Protein AF-A0AAU5AJV1-F1 (afdb_monomer)

Solvent-accessible surface area (backbone atoms only — not comparable to full-atom values): 11083 Å² total; per-residue (Å²): 136,82,84,69,42,76,82,40,70,53,103,89,44,72,32,56,58,48,63,62,51,47,60,72,60,60,51,92,66,63,88,40,53,67,53,50,49,53,74,75,37,50,68,59,43,50,50,52,38,52,55,50,49,51,53,60,66,31,84,76,48,91,67,55,57,57,53,50,31,46,53,52,16,53,47,30,48,63,72,65,44,74,68,49,38,77,46,65,52,53,41,66,44,67,28,52,39,92,83,79,64,47,52,28,27,39,36,62,40,96,91,56,46,18,30,22,66,45,60,93,63,54,92,76,58,68,91,89,71,74,60,65,72,67,25,59,42,40,60,37,55,76,91,74,39,56,74,68,56,34,56,52,32,51,50,22,52,75,33,71,33,58,66,44,27,53,48,50,25,38,50,62,9,36,32,43,38,81,83,81,60,50,73,45,52,43,44,60,31,45,46,66,63,72,106

pLDDT: mean 84.29, std 13.81, range [42.97, 97.62]

Secondary structure (DSSP, 8-state):
----GGG-EETTEESTTHHHHHHHH--S-GGGHHHHHHHH-HHHHHHHHHHHHHHHHSSS-SS-HHHHHHHHHHHHHHTT-TTGGGTSS-SEEEEE-TTT--EEEEE-STT-SEEEEPPTTGGG--TT-PPPP-EEEEPPPGGG--HHHHHHHHHHHHTT-HHHHHHHHHHTSEEE-TTT--EEEHHHHHHHHH-

Foldseek 3Di:
DDDDQQPDADPVGGRNCVVVVCVVCVDPVNVCPLVVCCVPPVVVLVVQLVVLLCQLLDPQRPDALLVNLLSVLSNCSSVVPPLSVPPLSDQKFWFADPPPRFIKIFGLDPVATAIFGDDPCVVPDDPPPGGDGQKHQDFADLVRADPVLVVSLVSCVSNVNVVSNRSSRRCQTWIADNPPRDIDGNVVRSVVVRD

Mean predicted aligned error: 10.19 Å

Nearest PDB structures (foldseek):
  5wbf-assembly3_C  TM=3.301E-01  e=1.030E+00  Helicobacter pylori 26695
  9b9s-assembly1_A-2  TM=2.349E-01  e=2.188E+00  Vreelandella titanicae
  9b9x-assembly1_A-2  TM=2.740E-01  e=3.908E+00  Vreelandella titanicae

Structure (mmCIF, N/CA/C/O backbone):
data_AF-A0AAU5AJV1-F1
#
_entry.id   AF-A0AAU5AJV1-F1
#
loop_
_atom_site.group_PDB
_atom_site.id
_atom_site.type_symbol
_atom_site.label_atom_id
_atom_site.label_alt_id
_atom_site.label_comp_id
_atom_site.label_asym_id
_atom_site.label_entity_id
_atom_site.label_seq_id
_atom_site.pdbx_PDB_ins_code
_atom_site.Cartn_x
_atom_site.Cartn_y
_atom_site.Cartn_z
_atom_site.occupancy
_atom_site.B_iso_or_equiv
_atom_site.auth_seq_id
_atom_site.auth_comp_id
_atom_site.auth_asym_id
_atom_site.auth_atom_id
_atom_site.pdbx_PDB_model_num
ATOM 1 N N . MET A 1 1 ? -27.079 -4.741 -34.354 1.00 42.97 1 MET A N 1
ATOM 2 C CA . MET A 1 1 ? -26.013 -4.083 -35.139 1.00 42.97 1 MET A CA 1
ATOM 3 C C . MET A 1 1 ? -24.688 -4.567 -34.589 1.00 42.97 1 MET A 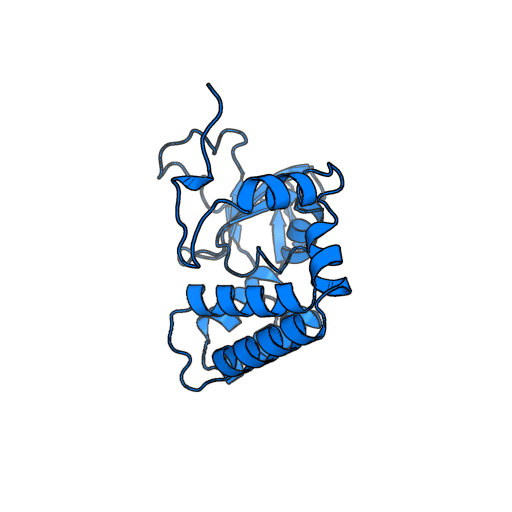C 1
ATOM 5 O O . MET A 1 1 ? -24.424 -4.339 -33.418 1.00 42.97 1 MET A O 1
ATOM 9 N N . THR A 1 2 ? -23.920 -5.306 -35.380 1.00 67.31 2 THR A N 1
ATOM 10 C CA . THR A 1 2 ? -22.582 -5.788 -35.017 1.00 67.31 2 THR A CA 1
ATOM 11 C C . THR A 1 2 ? -21.556 -4.712 -35.361 1.00 67.31 2 THR A C 1
ATOM 13 O O . THR A 1 2 ? -21.585 -4.153 -36.456 1.00 67.31 2 THR A O 1
ATOM 16 N N . LEU A 1 3 ? -20.691 -4.378 -34.404 1.00 77.50 3 LEU A N 1
ATOM 17 C CA . LEU A 1 3 ? -19.592 -3.438 -34.606 1.00 77.50 3 LEU A CA 1
ATOM 18 C C . LEU A 1 3 ? -18.588 -4.039 -35.604 1.00 77.50 3 LEU A C 1
ATOM 20 O O . LEU A 1 3 ? -18.133 -5.164 -35.413 1.00 77.50 3 LEU A O 1
ATOM 24 N N . ASP A 1 4 ? -18.251 -3.300 -36.662 1.00 85.75 4 ASP A N 1
ATOM 25 C CA . ASP A 1 4 ? -17.241 -3.711 -37.643 1.00 85.75 4 ASP A CA 1
ATOM 26 C C . ASP A 1 4 ? -15.846 -3.241 -37.204 1.00 85.75 4 ASP A C 1
ATOM 28 O O . ASP A 1 4 ? -15.453 -2.088 -37.403 1.00 85.75 4 ASP A O 1
ATOM 32 N N . TRP A 1 5 ? -15.100 -4.156 -36.587 1.00 81.00 5 TRP A N 1
ATOM 33 C CA . TRP A 1 5 ? -13.773 -3.918 -36.017 1.00 81.00 5 TRP A CA 1
ATOM 34 C C . TRP A 1 5 ? -12.686 -3.639 -37.058 1.00 81.00 5 TRP A C 1
ATOM 36 O O . TRP A 1 5 ? -11.696 -2.979 -36.745 1.00 81.00 5 TRP A O 1
ATOM 46 N N . SER A 1 6 ? -12.886 -4.061 -38.311 1.00 84.81 6 SER A N 1
ATOM 47 C CA . SER A 1 6 ? -11.922 -3.833 -39.397 1.00 84.81 6 SER A CA 1
ATOM 48 C C . SER A 1 6 ? -11.756 -2.349 -39.740 1.00 84.81 6 SER A C 1
ATOM 50 O O . SER A 1 6 ? -10.733 -1.931 -40.286 1.00 84.81 6 SER A O 1
ATOM 52 N N . ARG A 1 7 ? -12.746 -1.529 -39.366 1.00 85.94 7 ARG A N 1
ATOM 53 C CA . ARG A 1 7 ? -12.769 -0.081 -39.593 1.00 85.94 7 ARG A CA 1
ATOM 54 C C . ARG A 1 7 ? -12.155 0.723 -38.446 1.00 85.94 7 ARG A C 1
ATOM 56 O O . ARG A 1 7 ? -12.055 1.943 -38.561 1.00 85.94 7 ARG A O 1
ATOM 63 N N . LEU A 1 8 ? -11.748 0.065 -37.358 1.00 82.88 8 LEU A N 1
ATOM 64 C CA . LEU A 1 8 ? -11.180 0.694 -36.167 1.00 82.88 8 LEU A CA 1
ATOM 65 C C . LEU A 1 8 ? -9.651 0.521 -36.115 1.00 82.88 8 LEU A C 1
ATOM 67 O O . LEU A 1 8 ? -9.077 -0.411 -36.685 1.00 82.88 8 LEU A O 1
ATOM 71 N N . LYS A 1 9 ? -8.976 1.442 -35.422 1.00 82.69 9 LYS A N 1
ATOM 72 C CA . LYS A 1 9 ? -7.527 1.419 -35.171 1.00 82.69 9 LYS A CA 1
ATOM 73 C C . LYS A 1 9 ? -7.244 1.720 -33.701 1.00 82.69 9 LYS A C 1
ATOM 75 O O . LYS A 1 9 ? -7.974 2.495 -33.087 1.00 82.69 9 LYS A O 1
ATOM 80 N N . HIS A 1 10 ? -6.167 1.153 -33.171 1.00 72.44 10 HIS A N 1
ATOM 81 C CA . HIS A 1 10 ? -5.584 1.499 -31.872 1.00 72.44 10 HIS A CA 1
ATOM 82 C C . HIS A 1 10 ? -4.128 1.959 -32.046 1.00 72.44 10 HIS A C 1
ATOM 84 O O . HIS A 1 10 ? -3.586 1.939 -33.151 1.00 72.44 10 HIS A O 1
ATOM 90 N N . ALA A 1 11 ? -3.476 2.352 -30.946 1.00 63.81 11 ALA A N 1
ATOM 91 C CA . ALA A 1 11 ? -2.118 2.916 -30.930 1.00 63.81 11 ALA A CA 1
ATOM 92 C C . ALA A 1 11 ? -1.027 2.022 -31.560 1.00 63.81 11 ALA A C 1
ATOM 94 O O . ALA A 1 11 ? 0.071 2.493 -31.833 1.00 63.81 11 ALA A O 1
ATOM 95 N N . TYR A 1 12 ? -1.341 0.752 -31.824 1.00 67.31 12 TYR A N 1
ATOM 96 C CA . TYR A 1 12 ? -0.417 -0.253 -32.355 1.00 67.31 12 TYR A CA 1
ATOM 97 C C . TYR A 1 12 ? -0.841 -0.805 -33.727 1.00 67.31 12 TYR A C 1
ATOM 99 O O . TYR A 1 12 ? -0.204 -1.725 -34.227 1.00 67.31 12 TYR A O 1
ATOM 107 N N . GLY A 1 13 ? -1.904 -0.273 -34.347 1.00 80.94 13 GLY A N 1
ATOM 108 C CA . GLY A 1 13 ? -2.344 -0.704 -35.677 1.00 80.94 13 GLY A CA 1
ATOM 109 C C . GLY A 1 13 ? -3.855 -0.882 -35.825 1.00 80.94 13 GLY A C 1
ATOM 110 O O . GLY A 1 13 ? -4.652 -0.165 -35.222 1.00 80.94 13 GLY A O 1
ATOM 111 N N . SER A 1 14 ? -4.251 -1.795 -36.714 1.00 87.31 14 SER A N 1
ATOM 112 C CA . SER A 1 14 ? -5.659 -2.136 -36.950 1.00 87.31 14 SER A CA 1
ATOM 113 C C . SER A 1 14 ? -6.241 -2.890 -35.761 1.00 87.31 14 SER A C 1
ATOM 115 O O . SER A 1 14 ? -5.569 -3.746 -35.209 1.00 87.31 14 SER A O 1
ATOM 117 N N . ALA A 1 15 ? -7.503 -2.613 -35.433 1.00 84.50 15 ALA A N 1
ATOM 118 C CA . ALA A 1 15 ? -8.240 -3.286 -34.367 1.00 84.50 15 ALA A CA 1
ATOM 119 C C . ALA A 1 15 ? -8.996 -4.549 -34.832 1.00 84.50 15 ALA A C 1
ATOM 121 O O . ALA A 1 15 ? -9.829 -5.072 -34.092 1.00 84.50 15 ALA A O 1
ATOM 122 N N . ALA A 1 16 ? -8.750 -5.026 -36.060 1.00 86.62 16 ALA A N 1
ATOM 123 C CA . ALA A 1 16 ? -9.417 -6.200 -36.631 1.00 86.62 16 ALA A CA 1
ATOM 124 C C . ALA A 1 16 ? -9.174 -7.494 -35.835 1.00 86.62 16 ALA A C 1
ATOM 126 O O . ALA A 1 16 ? -9.977 -8.419 -35.916 1.00 86.62 16 ALA A O 1
ATOM 127 N N . ASP A 1 17 ? -8.082 -7.558 -35.075 1.00 81.19 17 ASP A N 1
ATOM 128 C CA . ASP A 1 17 ? -7.692 -8.703 -34.255 1.00 81.19 17 ASP A CA 1
ATOM 129 C C . ASP A 1 17 ? -8.312 -8.685 -32.847 1.00 81.19 17 ASP A C 1
ATOM 131 O O . ASP A 1 17 ? -8.299 -9.704 -32.155 1.00 81.19 17 ASP A O 1
ATOM 135 N N . LEU A 1 18 ? -8.893 -7.558 -32.416 1.00 75.81 18 LEU A N 1
ATOM 136 C CA . LEU A 1 18 ? -9.447 -7.411 -31.071 1.00 75.81 18 LEU A CA 1
ATOM 137 C C . LEU A 1 18 ? -10.588 -8.384 -30.752 1.00 75.81 18 LEU A C 1
ATOM 139 O O . LEU A 1 18 ? -10.570 -8.903 -29.644 1.00 75.81 18 LEU A O 1
ATOM 143 N N . PRO A 1 19 ? -11.542 -8.701 -31.650 1.00 76.94 19 PRO A N 1
ATOM 144 C CA . PRO A 1 19 ? -12.587 -9.683 -31.349 1.00 76.94 19 PRO A CA 1
ATOM 145 C C . PRO A 1 19 ? -12.017 -11.056 -31.007 1.00 76.94 19 PRO A C 1
ATOM 147 O O . PRO A 1 19 ? -12.374 -11.627 -29.988 1.00 76.94 19 PRO A O 1
ATOM 150 N N . GLN A 1 20 ? -11.055 -11.536 -31.800 1.00 73.25 20 GLN A N 1
ATOM 151 C CA . GLN A 1 20 ? -10.393 -12.814 -31.548 1.00 73.25 20 GLN A CA 1
ATOM 152 C C . GLN A 1 20 ? -9.618 -12.788 -30.226 1.00 73.25 20 GLN A C 1
ATOM 154 O O . GLN A 1 20 ? -9.645 -13.761 -29.478 1.00 73.25 20 GLN A O 1
ATOM 159 N N . ARG A 1 21 ? -8.946 -11.674 -29.913 1.00 69.81 21 ARG A N 1
ATOM 160 C CA . ARG A 1 21 ? -8.271 -11.500 -28.620 1.00 69.81 21 ARG A CA 1
ATOM 161 C C . ARG A 1 21 ? -9.265 -11.430 -27.463 1.00 69.81 21 ARG A C 1
ATOM 163 O O . ARG A 1 21 ? -8.990 -11.992 -26.416 1.00 69.81 21 ARG A O 1
ATOM 170 N N . PHE A 1 22 ? -10.411 -10.773 -27.630 1.00 66.12 22 PHE A N 1
ATOM 171 C CA . PHE A 1 22 ? -11.460 -10.718 -26.614 1.00 66.12 22 PHE A CA 1
ATOM 172 C C . PHE A 1 22 ? -12.132 -12.070 -26.407 1.00 66.12 22 PHE A C 1
ATOM 174 O O . PHE A 1 22 ? -12.457 -12.370 -25.271 1.00 66.12 22 PHE A O 1
ATOM 181 N N . ASP A 1 23 ? -12.268 -12.899 -27.441 1.00 67.69 23 ASP A N 1
ATOM 182 C CA . ASP A 1 23 ? -12.732 -14.284 -27.306 1.00 67.69 23 ASP A CA 1
ATOM 183 C C . ASP A 1 23 ? -11.684 -15.159 -26.599 1.00 67.69 23 ASP A C 1
ATOM 185 O O . ASP A 1 23 ? -12.036 -15.992 -25.771 1.00 67.69 23 ASP A O 1
ATOM 189 N N . GLN A 1 24 ? -10.389 -14.927 -26.853 1.00 60.09 24 GLN A N 1
ATOM 190 C CA . GLN A 1 24 ? -9.284 -15.567 -26.118 1.00 60.09 24 GLN A CA 1
ATOM 191 C C . GLN A 1 24 ? -9.202 -15.113 -24.653 1.00 60.09 24 GLN A C 1
ATOM 193 O O . GLN A 1 24 ? -8.770 -15.873 -23.796 1.00 60.09 24 GLN A O 1
ATOM 198 N N . ILE A 1 25 ? -9.604 -13.873 -24.369 1.00 57.50 25 ILE A N 1
ATOM 199 C CA . ILE A 1 25 ? -9.710 -13.309 -23.016 1.00 57.50 25 ILE A CA 1
ATOM 200 C C . ILE A 1 25 ? -11.079 -13.658 -22.393 1.00 57.50 25 ILE A C 1
ATOM 202 O O . ILE A 1 25 ? -11.246 -13.578 -21.188 1.00 57.50 25 ILE A O 1
ATOM 206 N N . GLY A 1 26 ? -12.080 -14.053 -23.176 1.00 46.16 26 GLY A N 1
ATOM 207 C CA . GLY A 1 26 ? -13.477 -14.201 -22.755 1.00 46.16 26 GLY A CA 1
ATOM 208 C C . GLY A 1 26 ? -13.782 -15.436 -21.909 1.00 46.16 26 GLY A C 1
ATOM 209 O O . GLY A 1 26 ? -14.955 -15.707 -21.650 1.00 46.16 26 GLY A O 1
ATOM 210 N N . ASP A 1 27 ? -12.765 -16.182 -21.484 1.00 49.50 27 ASP A N 1
ATOM 211 C CA . ASP A 1 27 ? -12.919 -17.315 -20.579 1.00 49.50 27 ASP A CA 1
ATOM 212 C C . ASP A 1 27 ? -13.202 -16.808 -19.151 1.00 49.50 27 ASP A C 1
ATOM 214 O O . ASP A 1 27 ? -12.386 -16.073 -18.610 1.00 49.50 27 ASP A O 1
ATOM 218 N N . PRO A 1 28 ? -14.331 -17.144 -18.502 1.00 45.25 28 PRO A N 1
ATOM 219 C CA . PRO A 1 28 ? -14.682 -16.672 -17.157 1.00 45.25 28 PRO A CA 1
ATOM 220 C C . PRO A 1 28 ? -13.682 -17.037 -16.039 1.00 45.25 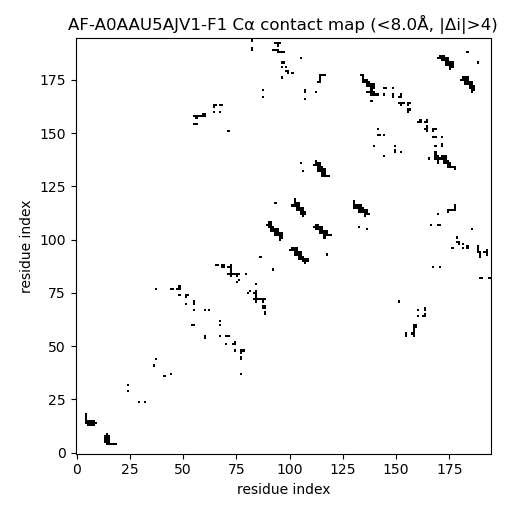28 PRO A C 1
ATOM 222 O O . PRO A 1 28 ? -13.845 -16.564 -14.913 1.00 45.25 28 PRO A O 1
ATOM 225 N N . GLU A 1 29 ? -12.620 -17.789 -16.327 1.00 48.53 29 GLU A N 1
ATOM 226 C CA . GLU A 1 29 ? -11.490 -18.052 -15.428 1.00 48.53 29 GLU A CA 1
ATOM 227 C C . GLU A 1 29 ? -10.445 -16.901 -15.377 1.00 48.53 29 GLU A C 1
ATOM 229 O O . GLU A 1 29 ? -9.265 -17.103 -15.121 1.00 48.53 29 GLU A O 1
ATOM 234 N N . LEU A 1 30 ? -10.849 -15.637 -15.566 1.00 4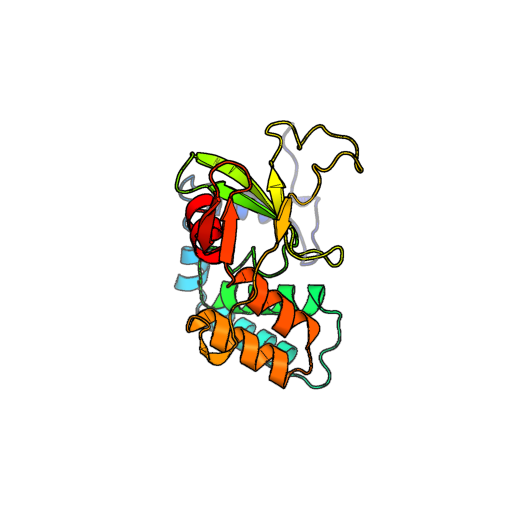8.59 30 LEU A N 1
ATOM 235 C CA . LEU A 1 30 ? -9.968 -14.445 -15.593 1.00 48.59 30 LEU A CA 1
ATOM 236 C C . LEU A 1 30 ? -9.277 -14.060 -14.265 1.00 48.59 30 LEU A C 1
ATOM 238 O O . LEU A 1 30 ? -8.587 -13.036 -14.206 1.00 48.59 30 LEU A O 1
ATOM 242 N N . ALA A 1 31 ? -9.365 -14.883 -13.218 1.00 47.72 31 ALA A N 1
ATOM 243 C CA . ALA A 1 31 ? -8.331 -14.870 -12.178 1.00 47.72 31 ALA A CA 1
ATOM 244 C C . ALA A 1 31 ? -6.941 -15.215 -12.770 1.00 47.72 31 ALA A C 1
ATOM 246 O O . ALA A 1 31 ? -5.913 -14.842 -12.200 1.00 47.72 31 ALA A O 1
ATOM 247 N N . ASP A 1 32 ? -6.927 -15.830 -13.959 1.00 53.28 32 ASP A N 1
ATOM 248 C CA . ASP A 1 32 ? -5.788 -16.513 -14.553 1.00 53.28 32 ASP A CA 1
ATOM 249 C C . ASP A 1 32 ? -5.099 -15.768 -15.715 1.00 53.28 32 ASP A C 1
ATOM 251 O O . ASP A 1 32 ? -4.134 -16.276 -16.267 1.00 53.28 32 ASP A O 1
ATOM 255 N N . VAL A 1 33 ? -5.481 -14.532 -16.088 1.00 57.50 33 VAL A N 1
ATOM 256 C CA . VAL A 1 33 ? -4.733 -13.783 -17.143 1.00 57.50 33 VAL A CA 1
ATOM 257 C C . VAL A 1 33 ? -3.342 -13.392 -16.683 1.00 57.50 33 VAL A C 1
ATOM 259 O O . VAL A 1 33 ? -2.392 -13.424 -17.459 1.00 57.50 33 VAL A O 1
ATOM 262 N N . ALA A 1 34 ? -3.219 -12.976 -15.422 1.00 59.19 34 ALA A N 1
ATOM 263 C CA . ALA A 1 34 ? -1.928 -12.582 -14.873 1.00 59.19 34 ALA A CA 1
ATOM 264 C C . ALA A 1 34 ? -0.975 -13.785 -14.841 1.00 59.19 34 ALA A C 1
ATOM 266 O O . ALA A 1 34 ? 0.171 -13.657 -15.265 1.00 59.19 34 ALA A O 1
ATOM 267 N N . TRP A 1 35 ? -1.480 -14.949 -14.421 1.00 61.81 35 TRP A N 1
ATOM 268 C CA . TRP A 1 35 ? -0.760 -16.217 -14.497 1.00 61.81 35 TRP A CA 1
ATOM 269 C C . TRP A 1 35 ? -0.464 -16.617 -15.944 1.00 61.81 35 TRP A C 1
ATOM 271 O O . TRP A 1 35 ? 0.683 -16.910 -16.260 1.00 61.81 35 TRP A O 1
ATOM 281 N N . TYR A 1 36 ? -1.448 -16.563 -16.843 1.00 68.06 36 TYR A N 1
ATOM 282 C CA . TYR A 1 36 ? -1.281 -16.909 -18.253 1.00 68.06 36 TYR A CA 1
ATOM 283 C C . TYR A 1 36 ? -0.164 -16.086 -18.897 1.00 68.06 36 TYR A C 1
ATOM 285 O O . TYR A 1 36 ? 0.728 -16.643 -19.534 1.00 68.06 36 TYR A O 1
ATOM 293 N N . VAL A 1 37 ? -0.157 -14.768 -18.686 1.00 69.88 37 VAL A N 1
ATOM 294 C CA . VAL A 1 37 ? 0.887 -13.884 -19.215 1.00 69.88 37 VAL A CA 1
ATOM 295 C C . VAL A 1 37 ? 2.249 -14.202 -18.590 1.00 69.88 37 VAL A C 1
ATOM 297 O O . VAL A 1 37 ? 3.240 -14.283 -19.315 1.00 69.88 37 VAL A O 1
ATOM 300 N N . GLN A 1 38 ? 2.312 -14.428 -17.274 1.00 69.81 38 GLN A N 1
ATOM 301 C CA . GLN A 1 38 ? 3.556 -14.801 -16.590 1.00 69.81 38 GLN A CA 1
ATOM 302 C C . GLN A 1 38 ? 4.113 -16.147 -17.079 1.00 69.81 38 GLN A C 1
ATOM 304 O O . GLN A 1 38 ? 5.315 -16.263 -17.312 1.00 69.81 38 GLN A O 1
ATOM 309 N N . ALA A 1 39 ? 3.251 -17.141 -17.282 1.00 73.62 39 ALA A N 1
ATOM 310 C CA . ALA A 1 39 ? 3.625 -18.484 -17.707 1.00 73.62 39 ALA A CA 1
ATOM 311 C C . ALA A 1 39 ? 4.065 -18.539 -19.178 1.00 73.62 39 ALA A C 1
ATOM 313 O O . ALA A 1 39 ? 4.998 -19.269 -19.513 1.00 73.62 39 ALA A O 1
ATOM 314 N N . HIS A 1 40 ? 3.428 -17.758 -20.057 1.00 78.50 40 HIS A N 1
ATOM 315 C CA . HIS A 1 40 ? 3.672 -17.823 -21.503 1.00 78.50 40 HIS A CA 1
ATOM 316 C C . HIS A 1 40 ? 4.696 -16.797 -22.009 1.00 78.50 40 HIS A C 1
ATOM 318 O O . HIS A 1 40 ? 5.259 -16.991 -23.086 1.00 78.50 40 HIS A O 1
ATOM 324 N N . TYR A 1 41 ? 4.985 -15.735 -21.245 1.00 82.06 41 TYR A N 1
ATOM 325 C CA . TYR A 1 41 ? 5.920 -14.675 -21.652 1.00 82.06 41 TYR A CA 1
ATOM 326 C C . TYR A 1 41 ? 6.999 -14.339 -20.603 1.00 82.06 41 TYR A C 1
ATOM 328 O O . TYR A 1 41 ? 7.275 -13.158 -20.372 1.00 82.06 41 TYR A O 1
ATOM 336 N N . PRO A 1 42 ? 7.684 -15.326 -19.991 1.00 84.69 42 PRO A N 1
ATOM 337 C CA . PRO A 1 42 ? 8.625 -15.069 -18.898 1.00 84.69 42 PRO A CA 1
ATOM 338 C C . PRO A 1 42 ? 9.811 -14.184 -19.314 1.00 84.69 42 PRO A C 1
ATOM 340 O O . PRO A 1 42 ? 10.257 -13.347 -18.535 1.00 84.69 42 PRO A O 1
ATOM 343 N N . ALA A 1 43 ? 10.298 -14.311 -20.554 1.00 84.56 43 ALA A N 1
ATOM 344 C CA . ALA A 1 43 ? 11.396 -13.483 -21.056 1.00 84.56 43 ALA A CA 1
ATOM 345 C C . ALA A 1 43 ? 10.998 -12.004 -21.186 1.00 84.56 43 ALA A C 1
ATOM 347 O O . ALA A 1 43 ? 11.742 -11.132 -20.747 1.00 84.56 43 ALA A O 1
ATOM 348 N N . ALA A 1 44 ? 9.807 -11.729 -21.728 1.00 85.44 44 ALA A N 1
ATOM 349 C CA . ALA A 1 44 ? 9.299 -10.366 -21.866 1.00 85.44 44 ALA A CA 1
ATOM 350 C C . ALA A 1 44 ? 8.975 -9.747 -20.498 1.00 85.44 44 ALA A 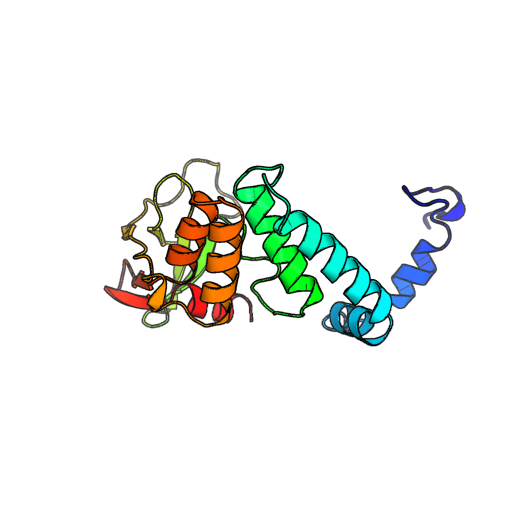C 1
ATOM 352 O O . ALA A 1 44 ? 9.287 -8.585 -20.258 1.00 85.44 44 ALA A O 1
ATOM 353 N N . ILE A 1 45 ? 8.405 -10.527 -19.571 1.00 86.81 45 ILE A N 1
ATOM 354 C CA . ILE A 1 45 ? 8.172 -10.078 -18.192 1.00 86.81 45 ILE A CA 1
ATOM 355 C C . ILE A 1 45 ? 9.492 -9.750 -17.492 1.00 86.81 45 ILE A C 1
ATOM 357 O O . ILE A 1 45 ? 9.584 -8.719 -16.832 1.00 86.81 45 ILE A O 1
ATOM 361 N N . ASN A 1 46 ? 10.528 -10.570 -17.674 1.00 88.75 46 ASN A N 1
ATOM 362 C CA . ASN A 1 46 ? 11.845 -10.291 -17.113 1.00 88.75 46 ASN A CA 1
ATOM 363 C C . ASN A 1 46 ? 12.488 -9.040 -17.736 1.00 88.75 46 ASN A C 1
ATOM 365 O O . ASN A 1 46 ? 13.083 -8.242 -17.021 1.00 88.75 46 ASN A O 1
ATOM 369 N N . GLU A 1 47 ? 12.350 -8.827 -19.045 1.00 90.00 47 GLU A N 1
ATOM 370 C CA . GLU A 1 47 ? 12.830 -7.604 -19.702 1.00 90.00 47 GLU A CA 1
ATOM 371 C C . GLU A 1 47 ? 12.129 -6.354 -19.151 1.00 90.00 47 GLU A C 1
ATOM 373 O O . GLU A 1 47 ? 12.792 -5.387 -18.773 1.00 90.00 47 GLU A O 1
ATOM 378 N N . LEU A 1 48 ? 10.799 -6.393 -19.021 1.00 91.00 48 LEU A N 1
ATOM 379 C CA . LEU A 1 48 ? 10.025 -5.303 -18.425 1.00 91.00 48 LEU A CA 1
ATOM 380 C C . LEU A 1 48 ? 10.395 -5.073 -16.958 1.00 91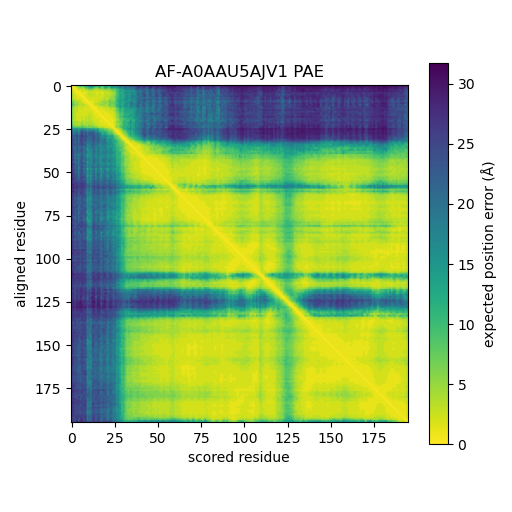.00 48 LEU A C 1
ATOM 382 O O . LEU A 1 48 ? 10.526 -3.921 -16.543 1.00 91.00 48 LEU A O 1
ATOM 386 N N . HIS A 1 49 ? 10.613 -6.141 -16.187 1.00 92.25 49 HIS A N 1
ATOM 387 C CA . HIS A 1 49 ? 11.096 -6.058 -14.808 1.00 92.25 49 HIS A CA 1
ATOM 388 C C . HIS A 1 49 ? 12.442 -5.331 -14.740 1.00 92.25 49 HIS A C 1
ATOM 390 O O . HIS A 1 49 ? 12.559 -4.358 -13.999 1.00 92.25 49 HIS A O 1
ATOM 396 N N . GLN A 1 50 ? 13.414 -5.708 -15.578 1.00 91.12 50 GLN A N 1
ATOM 397 C CA . GLN A 1 50 ? 14.730 -5.061 -15.624 1.00 91.12 50 GLN A CA 1
ATOM 398 C C . GLN A 1 50 ? 14.652 -3.590 -16.048 1.00 91.12 50 GLN A C 1
ATOM 400 O O . GLN A 1 50 ? 15.279 -2.736 -15.422 1.00 91.12 50 GLN A O 1
ATOM 405 N N . LEU A 1 51 ? 13.863 -3.260 -17.076 1.00 92.31 51 LEU A N 1
ATOM 406 C CA . LEU A 1 51 ? 13.665 -1.872 -17.508 1.00 92.31 51 LEU A CA 1
ATOM 407 C C . LEU A 1 51 ? 13.045 -1.021 -16.394 1.00 92.31 51 LEU A C 1
ATOM 409 O O . LEU A 1 51 ? 13.533 0.068 -16.099 1.00 92.31 51 LEU A O 1
ATOM 413 N N . THR A 1 52 ? 12.015 -1.545 -15.733 1.00 91.75 52 THR A N 1
ATOM 414 C CA . THR A 1 52 ? 11.338 -0.887 -14.607 1.00 91.75 52 THR A CA 1
ATOM 415 C C . THR A 1 52 ? 12.294 -0.709 -13.427 1.00 91.75 52 THR A C 1
ATOM 417 O O . THR A 1 52 ? 12.348 0.362 -12.824 1.00 91.75 52 THR A O 1
ATOM 420 N N . GLN A 1 53 ? 13.110 -1.723 -13.127 1.00 90.62 53 GLN A N 1
ATOM 421 C CA . GLN A 1 53 ? 14.107 -1.663 -12.062 1.00 90.62 53 GLN A CA 1
ATOM 422 C C . GLN A 1 53 ? 15.158 -0.591 -12.356 1.00 90.62 53 GLN A C 1
ATOM 424 O O . GLN A 1 53 ? 15.516 0.172 -11.462 1.00 90.62 53 GLN A O 1
ATOM 429 N N . ASN A 1 54 ? 15.610 -0.482 -13.605 1.00 90.19 54 ASN A N 1
ATOM 430 C CA . ASN A 1 54 ? 16.548 0.558 -14.014 1.00 90.19 54 ASN A CA 1
ATOM 431 C C . ASN A 1 54 ? 15.953 1.960 -13.842 1.00 90.19 54 ASN A C 1
ATOM 433 O O . ASN A 1 54 ? 16.640 2.841 -13.331 1.00 90.19 54 ASN A O 1
ATOM 437 N N . VAL A 1 55 ? 14.678 2.162 -14.194 1.00 88.88 55 VAL A N 1
ATOM 438 C CA . VAL A 1 55 ? 13.978 3.444 -13.992 1.00 88.88 55 VAL A CA 1
ATOM 439 C C . VAL A 1 55 ? 13.914 3.804 -12.506 1.00 88.88 55 VAL A C 1
ATOM 441 O O . VAL A 1 55 ? 14.362 4.879 -12.121 1.00 88.88 55 VAL A O 1
ATOM 444 N N . VAL A 1 56 ? 13.441 2.889 -11.655 1.00 87.44 56 VAL A N 1
ATOM 445 C CA . VAL A 1 56 ? 13.316 3.118 -10.200 1.00 87.44 56 VAL A CA 1
ATOM 446 C C . VAL A 1 56 ? 14.672 3.382 -9.534 1.00 87.44 56 VAL A C 1
ATOM 448 O O . VAL A 1 56 ? 14.752 4.114 -8.550 1.00 87.44 56 VAL A O 1
ATOM 451 N N . MET A 1 57 ? 15.746 2.797 -10.065 1.00 85.00 57 MET A N 1
ATOM 452 C CA . MET A 1 57 ? 17.104 2.940 -9.534 1.00 85.00 57 MET A CA 1
ATOM 453 C C . MET A 1 57 ? 17.893 4.097 -10.171 1.00 85.00 57 MET A C 1
ATOM 455 O O . MET A 1 57 ? 19.023 4.358 -9.746 1.00 85.00 57 MET A O 1
ATOM 459 N N . THR A 1 58 ? 17.333 4.785 -11.173 1.00 84.75 58 THR A N 1
ATOM 460 C CA . THR A 1 58 ? 17.959 5.957 -11.805 1.00 84.75 58 THR A CA 1
ATOM 461 C C . THR A 1 58 ? 18.055 7.108 -10.803 1.00 84.75 58 THR A C 1
ATOM 463 O O . THR A 1 58 ? 17.191 7.270 -9.941 1.00 84.75 58 THR A O 1
ATOM 466 N N . ARG A 1 59 ? 19.129 7.906 -10.892 1.00 78.19 59 ARG A N 1
ATOM 467 C CA . ARG A 1 59 ? 19.354 9.059 -10.013 1.00 78.19 59 ARG A CA 1
ATOM 468 C C . ARG A 1 59 ? 19.535 10.369 -10.791 1.00 78.19 59 ARG A C 1
ATOM 470 O O . ARG A 1 59 ? 20.443 10.430 -11.622 1.00 78.19 59 ARG A O 1
ATOM 477 N N . PRO A 1 60 ? 18.776 11.426 -10.448 1.00 78.56 60 PRO A N 1
ATOM 478 C CA . PRO A 1 60 ? 17.564 11.376 -9.622 1.00 78.56 60 PRO A CA 1
ATOM 479 C C . PRO A 1 60 ? 16.456 10.586 -10.339 1.00 78.56 60 PRO A C 1
ATOM 481 O O . PRO A 1 60 ? 16.449 10.503 -11.565 1.00 78.56 60 PRO A O 1
ATOM 484 N N . PHE A 1 61 ? 15.520 10.015 -9.583 1.00 85.19 61 PHE A N 1
ATOM 485 C CA . PHE A 1 61 ? 14.281 9.519 -10.178 1.00 85.19 61 PHE A CA 1
ATOM 486 C C . PHE A 1 61 ? 13.472 10.714 -10.712 1.00 85.19 61 PHE A C 1
ATOM 488 O O . PHE A 1 61 ? 13.268 11.693 -9.992 1.00 85.19 61 PHE A O 1
ATOM 495 N N . GLU A 1 62 ? 13.030 10.641 -11.967 1.00 84.69 62 GLU A N 1
ATOM 496 C CA . GLU A 1 62 ? 12.213 11.679 -12.600 1.00 84.69 62 GLU A CA 1
ATOM 497 C C . GLU A 1 62 ? 10.726 11.421 -12.325 1.00 84.69 62 GLU A C 1
ATOM 499 O O . GLU A 1 62 ? 10.086 10.616 -12.997 1.00 84.69 62 GLU A O 1
ATOM 504 N N . GLY A 1 63 ? 10.182 12.103 -11.318 1.00 87.62 63 GLY A N 1
ATOM 505 C CA . GLY A 1 63 ? 8.769 12.031 -10.946 1.00 87.62 63 GLY A CA 1
ATOM 506 C C . GLY A 1 63 ? 8.544 12.445 -9.497 1.00 87.62 63 GLY A C 1
ATOM 507 O O . GLY A 1 63 ? 9.498 12.702 -8.754 1.00 87.62 63 GLY A O 1
ATOM 508 N N . ASP A 1 64 ? 7.279 12.531 -9.097 1.00 91.00 64 ASP A N 1
ATOM 509 C CA . ASP A 1 64 ? 6.920 12.784 -7.704 1.00 91.00 64 ASP A CA 1
ATOM 510 C C . ASP A 1 64 ? 6.814 11.485 -6.876 1.00 91.00 64 ASP A C 1
ATOM 512 O O . ASP A 1 64 ? 7.175 10.388 -7.308 1.00 91.00 64 ASP A O 1
ATOM 516 N N . THR A 1 65 ? 6.364 11.611 -5.626 1.00 91.81 65 THR A N 1
ATOM 517 C CA . THR A 1 65 ? 6.194 10.467 -4.719 1.00 91.81 65 THR A CA 1
ATOM 518 C C . THR A 1 65 ? 5.126 9.482 -5.194 1.00 91.81 65 THR A C 1
ATOM 520 O O . THR A 1 65 ? 5.312 8.276 -5.029 1.00 91.81 65 THR A O 1
ATOM 523 N N . ASP A 1 66 ? 4.028 9.969 -5.776 1.00 92.00 66 ASP A N 1
ATOM 524 C CA . ASP A 1 66 ? 2.951 9.114 -6.278 1.00 92.00 66 ASP A CA 1
ATOM 525 C C . ASP A 1 66 ? 3.439 8.347 -7.516 1.00 92.00 66 ASP A C 1
ATOM 527 O O . ASP A 1 66 ? 3.217 7.136 -7.611 1.00 92.00 66 ASP A O 1
ATOM 531 N N . ASP A 1 67 ? 4.177 9.019 -8.411 1.00 93.25 67 ASP A N 1
ATOM 532 C CA . ASP A 1 67 ? 4.838 8.381 -9.553 1.00 93.25 67 ASP A CA 1
ATOM 533 C C . ASP A 1 67 ? 5.774 7.268 -9.074 1.00 93.25 67 ASP A C 1
ATOM 535 O O . ASP A 1 67 ? 5.694 6.132 -9.544 1.00 93.25 67 ASP A O 1
ATOM 539 N N . PHE A 1 68 ? 6.635 7.560 -8.096 1.00 94.56 68 PHE A N 1
ATOM 540 C CA . PHE A 1 68 ? 7.588 6.584 -7.575 1.00 94.56 68 PHE A CA 1
ATOM 541 C C . PHE A 1 68 ? 6.898 5.350 -6.973 1.00 94.56 68 PHE A C 1
ATOM 543 O O . PHE A 1 68 ? 7.279 4.216 -7.272 1.00 94.56 68 PHE A O 1
ATOM 550 N N . LEU A 1 69 ? 5.855 5.544 -6.158 1.00 94.44 69 LEU A N 1
ATOM 551 C CA . LEU A 1 69 ? 5.076 4.439 -5.589 1.00 94.44 69 LEU A CA 1
ATOM 552 C C . LEU A 1 69 ? 4.362 3.628 -6.680 1.00 94.44 69 LEU A C 1
ATOM 554 O O . LEU A 1 69 ? 4.330 2.401 -6.596 1.00 94.44 69 LEU A O 1
ATOM 558 N N . CYS A 1 70 ? 3.846 4.282 -7.724 1.00 93.38 70 CYS A N 1
ATOM 559 C CA . CYS A 1 70 ? 3.259 3.620 -8.891 1.00 93.38 70 CYS A CA 1
ATOM 560 C C . CYS A 1 70 ? 4.294 2.747 -9.627 1.00 93.38 70 CYS A C 1
ATOM 562 O O . CYS A 1 70 ? 4.026 1.591 -9.961 1.00 93.38 70 CYS A O 1
ATOM 564 N N . TRP A 1 71 ? 5.524 3.236 -9.798 1.00 94.50 71 TRP A N 1
ATOM 565 C CA . TRP A 1 71 ? 6.613 2.442 -10.371 1.00 94.50 71 TRP A CA 1
ATOM 566 C C . TRP A 1 71 ? 7.020 1.248 -9.495 1.00 94.50 71 TRP A C 1
ATOM 568 O O . TRP A 1 71 ? 7.296 0.169 -10.028 1.00 94.50 71 TRP A O 1
ATOM 578 N N . LEU A 1 72 ? 7.000 1.387 -8.165 1.00 95.06 72 LEU A N 1
ATOM 579 C CA . LEU A 1 72 ? 7.180 0.246 -7.262 1.00 95.06 72 LEU A CA 1
ATOM 580 C C . LEU A 1 72 ? 6.061 -0.793 -7.425 1.00 95.06 72 LEU A C 1
ATOM 582 O O . LEU A 1 72 ? 6.338 -1.991 -7.405 1.00 95.06 72 LEU A O 1
ATOM 586 N N . GLU A 1 73 ? 4.811 -0.378 -7.639 1.00 94.12 73 GLU A N 1
ATOM 587 C CA . GLU A 1 73 ? 3.731 -1.325 -7.937 1.00 94.12 73 GLU A CA 1
ATOM 588 C C . GLU A 1 73 ? 3.943 -2.074 -9.247 1.00 94.12 73 GLU A C 1
ATOM 590 O O . GLU A 1 73 ? 3.665 -3.273 -9.300 1.00 94.12 73 GLU A O 1
ATOM 595 N N . HIS A 1 74 ? 4.459 -1.408 -10.283 1.00 91.56 74 HIS A N 1
ATOM 596 C CA . HIS A 1 74 ? 4.808 -2.071 -11.539 1.00 91.56 74 HIS A CA 1
ATOM 597 C C . HIS A 1 74 ? 5.864 -3.159 -11.321 1.00 91.56 74 HIS A C 1
ATOM 599 O O . HIS A 1 74 ? 5.688 -4.275 -11.811 1.00 91.56 74 HIS A O 1
ATOM 605 N N . LEU A 1 75 ? 6.905 -2.890 -10.521 1.00 92.38 75 LEU A N 1
ATOM 606 C CA . LEU A 1 75 ? 7.881 -3.918 -10.137 1.00 92.38 75 LEU A CA 1
ATOM 607 C C . LEU A 1 75 ? 7.201 -5.117 -9.469 1.00 92.38 75 LEU A C 1
ATOM 609 O O . LEU A 1 75 ? 7.407 -6.258 -9.883 1.00 92.38 75 LEU A O 1
ATOM 613 N N . LEU A 1 76 ? 6.337 -4.860 -8.486 1.00 91.81 76 LEU A N 1
ATOM 614 C CA . LEU A 1 76 ? 5.605 -5.914 -7.779 1.00 91.81 76 LEU A CA 1
ATOM 615 C C . LEU A 1 76 ? 4.630 -6.681 -8.679 1.00 91.81 76 LEU A C 1
ATOM 617 O O . LEU A 1 76 ? 4.394 -7.870 -8.457 1.00 91.81 76 LEU A O 1
ATOM 621 N N . ALA A 1 77 ? 4.071 -6.028 -9.699 1.00 88.62 77 ALA A N 1
ATOM 622 C CA . ALA A 1 77 ? 3.218 -6.673 -10.687 1.00 88.62 77 ALA A CA 1
ATOM 623 C C . ALA A 1 77 ? 3.999 -7.711 -11.506 1.00 88.62 77 ALA A C 1
ATOM 625 O O . ALA A 1 77 ? 3.500 -8.822 -11.702 1.00 88.62 77 ALA A O 1
ATOM 626 N N . PHE A 1 78 ? 5.228 -7.390 -11.926 1.00 88.06 78 PHE A N 1
ATOM 627 C CA . PHE A 1 78 ? 6.098 -8.331 -12.639 1.00 88.06 78 PHE A CA 1
ATOM 628 C C . PHE A 1 78 ? 6.610 -9.463 -11.740 1.00 88.06 78 PHE A C 1
ATOM 630 O O . PHE A 1 78 ? 6.759 -10.588 -12.205 1.00 88.06 78 PHE A O 1
ATOM 637 N N . GLU A 1 79 ? 6.795 -9.200 -10.446 1.00 88.06 79 GLU A N 1
ATOM 638 C CA . GLU A 1 79 ? 7.173 -10.207 -9.442 1.00 88.06 79 GLU A CA 1
ATOM 639 C C . GLU A 1 79 ? 6.000 -11.090 -8.979 1.00 88.06 79 GLU A C 1
ATOM 641 O O . GLU A 1 79 ? 6.193 -12.027 -8.207 1.00 88.06 79 GLU A O 1
ATOM 646 N N . GLY A 1 80 ? 4.773 -10.800 -9.425 1.00 83.62 80 GLY A N 1
ATOM 647 C CA . GLY A 1 80 ? 3.587 -11.572 -9.058 1.00 83.62 80 GLY A CA 1
ATOM 648 C C . GLY A 1 80 ? 3.146 -11.402 -7.603 1.00 83.62 80 GLY A C 1
ATOM 649 O O . GLY A 1 80 ? 2.395 -12.236 -7.104 1.00 83.62 80 GLY A O 1
ATOM 650 N N . VAL A 1 81 ? 3.564 -10.330 -6.920 1.00 84.88 81 VAL A N 1
ATOM 651 C CA . VAL A 1 81 ? 3.179 -10.077 -5.525 1.00 84.88 81 VAL A CA 1
ATOM 652 C C . VAL A 1 81 ? 1.711 -9.616 -5.472 1.00 84.88 81 VAL A C 1
ATOM 654 O O . VAL A 1 81 ? 1.378 -8.537 -5.983 1.00 84.88 81 VAL A O 1
ATOM 657 N N . PRO A 1 82 ? 0.793 -10.406 -4.878 1.00 79.38 82 PRO A N 1
ATOM 658 C CA . PRO A 1 82 ? -0.625 -10.068 -4.831 1.00 79.38 82 PRO A CA 1
ATOM 659 C C . PRO A 1 82 ? -0.883 -8.899 -3.873 1.00 79.38 82 PRO A C 1
ATOM 661 O O . PRO A 1 82 ? -0.059 -8.589 -3.016 1.00 79.38 82 PRO A O 1
ATOM 664 N N . VAL A 1 83 ? -2.048 -8.256 -4.020 1.00 87.38 83 VAL A N 1
ATOM 665 C CA . VAL A 1 83 ? -2.488 -7.057 -3.275 1.00 87.38 83 VAL A CA 1
ATOM 666 C C . VAL A 1 83 ? -1.612 -5.822 -3.528 1.00 87.38 83 VAL A C 1
ATOM 668 O O . VAL A 1 83 ? -2.110 -4.822 -4.040 1.00 87.38 83 VAL A O 1
ATOM 671 N N . TRP A 1 84 ? -0.312 -5.878 -3.250 1.00 91.88 84 TRP A N 1
ATOM 672 C CA . TRP A 1 84 ? 0.589 -4.724 -3.279 1.00 91.88 84 TRP A CA 1
ATOM 673 C C . TRP A 1 84 ? 0.879 -4.178 -4.674 1.00 91.88 84 TRP A C 1
ATOM 675 O O . TRP A 1 84 ? 1.097 -2.981 -4.804 1.00 91.88 84 TRP A O 1
ATOM 685 N N . ARG A 1 85 ? 0.730 -4.986 -5.731 1.00 86.88 85 ARG A N 1
ATOM 686 C CA . ARG A 1 85 ? 0.795 -4.546 -7.141 1.00 86.88 85 ARG A CA 1
ATOM 687 C C . ARG A 1 85 ? -0.222 -3.462 -7.560 1.00 86.88 85 ARG A C 1
ATOM 689 O O . ARG A 1 85 ? -0.262 -3.113 -8.734 1.00 86.88 85 ARG A O 1
ATOM 696 N N . ARG A 1 86 ? -1.129 -3.038 -6.666 1.00 85.62 86 ARG A N 1
ATOM 697 C CA . ARG A 1 86 ? -2.203 -2.045 -6.920 1.00 85.62 86 ARG A CA 1
ATOM 698 C C . ARG A 1 86 ? -2.554 -1.165 -5.711 1.00 85.62 86 ARG A C 1
ATOM 700 O O . ARG A 1 86 ? -3.570 -0.462 -5.752 1.00 85.62 86 ARG A O 1
ATOM 707 N N . ASN A 1 87 ? -1.831 -1.316 -4.601 1.00 91.06 87 ASN A N 1
ATOM 708 C CA . ASN A 1 87 ? -2.193 -0.685 -3.334 1.00 91.06 87 ASN A CA 1
ATOM 709 C C . ASN A 1 87 ? -1.072 0.155 -2.698 1.00 91.06 87 ASN A C 1
ATOM 711 O O . ASN A 1 87 ? -1.384 0.906 -1.793 1.00 91.06 87 ASN A O 1
ATOM 715 N N . LEU A 1 88 ? 0.190 0.108 -3.132 1.00 92.75 88 LEU A N 1
ATOM 716 C CA . LEU A 1 88 ? 1.229 0.987 -2.571 1.00 92.75 88 LEU A CA 1
ATOM 717 C C . LEU A 1 88 ? 0.962 2.481 -2.810 1.00 92.75 88 LEU A C 1
ATOM 719 O O . LEU A 1 88 ? 1.140 3.263 -1.884 1.00 92.75 88 LEU A O 1
ATOM 723 N N . HIS A 1 89 ? 0.561 2.887 -4.020 1.00 92.31 89 HIS A N 1
ATOM 724 C CA . HIS A 1 89 ? 0.379 4.306 -4.370 1.00 92.31 89 HIS A CA 1
ATOM 725 C C . HIS A 1 89 ? -0.967 4.869 -3.899 1.00 92.31 89 HIS A C 1
ATOM 727 O O . HIS A 1 89 ? -1.209 6.076 -3.965 1.00 92.31 89 HIS A O 1
ATOM 733 N N . ARG A 1 90 ? -1.890 4.001 -3.470 1.00 90.56 90 ARG A N 1
ATOM 734 C CA . ARG A 1 90 ? -3.204 4.440 -3.012 1.00 90.56 90 ARG A CA 1
ATOM 735 C C . ARG A 1 90 ? -3.055 5.259 -1.737 1.00 90.56 90 ARG A C 1
ATOM 737 O O . ARG A 1 90 ? -2.316 4.910 -0.827 1.00 90.56 90 ARG A O 1
ATOM 744 N N . LYS A 1 91 ? -3.814 6.349 -1.673 1.00 88.50 91 LYS A N 1
ATOM 745 C CA . LYS A 1 91 ? -3.876 7.210 -0.485 1.00 88.50 91 LYS A CA 1
ATOM 746 C C . LYS A 1 91 ? -4.930 6.739 0.502 1.00 88.50 91 LYS A C 1
ATOM 748 O O . LYS A 1 91 ? -4.861 7.080 1.671 1.00 88.50 91 LYS A O 1
ATOM 753 N N . GLU A 1 92 ? -5.900 5.962 0.039 1.00 90.31 92 GLU A N 1
ATOM 754 C CA . GLU A 1 92 ? -7.033 5.524 0.839 1.00 90.31 92 GLU A CA 1
ATOM 755 C C . GLU A 1 92 ? -7.206 4.017 0.710 1.00 90.31 92 GLU A C 1
ATOM 757 O O . GLU A 1 92 ? -7.303 3.470 -0.395 1.00 90.3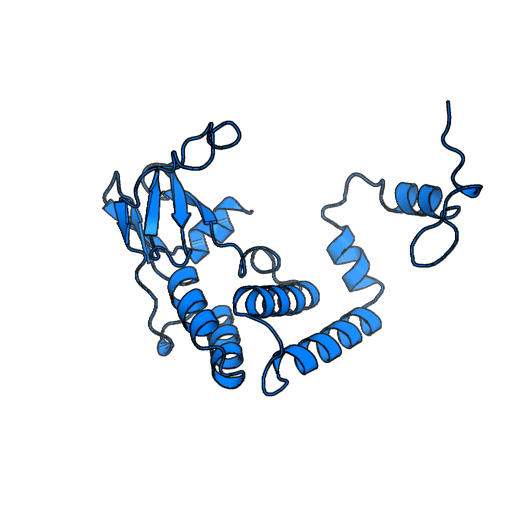1 92 GLU A O 1
ATOM 762 N N . HIS A 1 93 ? -7.269 3.350 1.857 1.00 92.38 93 HIS A N 1
ATOM 763 C CA . HIS A 1 93 ? -7.411 1.910 1.941 1.00 92.38 93 HIS A CA 1
ATOM 764 C C . HIS A 1 93 ? -8.645 1.543 2.754 1.00 92.38 93 HIS A C 1
ATOM 766 O O . HIS A 1 93 ? -8.653 1.714 3.978 1.00 92.38 93 HIS A O 1
ATOM 772 N N . PRO A 1 94 ? -9.697 1.013 2.114 1.00 92.25 94 PRO A N 1
ATOM 773 C CA . PRO A 1 94 ? -10.804 0.442 2.854 1.00 92.25 94 PRO A CA 1
ATOM 774 C C . PRO A 1 94 ? -10.326 -0.807 3.597 1.00 92.25 94 PRO A C 1
ATOM 776 O O . PRO A 1 94 ? -9.671 -1.672 3.016 1.00 92.25 94 PRO A O 1
ATOM 779 N N . VAL A 1 95 ? -10.673 -0.890 4.877 1.00 94.19 95 VAL A N 1
ATOM 780 C CA . VAL A 1 95 ? -10.377 -2.038 5.736 1.00 94.19 95 VAL A CA 1
ATOM 781 C C . VAL A 1 95 ? -11.571 -2.338 6.639 1.00 94.19 95 VAL A C 1
ATOM 783 O O . VAL A 1 95 ? -12.519 -1.552 6.755 1.00 94.19 95 VAL A O 1
ATOM 786 N N . VAL A 1 96 ? -11.537 -3.491 7.293 1.00 94.00 96 VAL A N 1
ATOM 787 C CA . VAL A 1 96 ? -12.503 -3.871 8.325 1.00 94.00 96 VAL A CA 1
ATOM 788 C C . VAL A 1 96 ? -11.742 -4.036 9.632 1.00 94.00 96 VAL A C 1
ATOM 790 O O . VAL A 1 96 ? -10.662 -4.615 9.648 1.00 94.00 96 VAL A O 1
ATOM 793 N N . CYS A 1 97 ? -12.272 -3.505 10.736 1.00 95.50 97 CYS A N 1
ATOM 794 C CA . CYS A 1 97 ? -11.667 -3.743 12.041 1.00 95.50 97 CYS A CA 1
ATOM 795 C C . CYS A 1 97 ? -11.726 -5.247 12.365 1.00 95.50 97 CYS A C 1
ATOM 797 O O . CYS A 1 97 ? -12.829 -5.798 12.400 1.00 95.50 97 CYS A O 1
ATOM 799 N N . PRO A 1 98 ? -10.599 -5.902 12.694 1.00 96.50 98 PRO A N 1
ATOM 800 C CA . PRO A 1 98 ? -10.589 -7.341 12.960 1.00 96.50 98 PRO A CA 1
ATOM 801 C C . PRO A 1 98 ? -11.309 -7.729 14.262 1.00 96.50 98 PRO A C 1
ATOM 803 O O . PRO A 1 98 ? -11.621 -8.897 14.461 1.00 96.50 98 PRO A O 1
ATOM 806 N N . SER A 1 99 ? -11.572 -6.765 15.152 1.00 96.75 99 SER A N 1
ATOM 807 C CA . SER A 1 99 ? -12.221 -7.002 16.448 1.00 96.75 99 SER A CA 1
ATOM 808 C C . SER A 1 99 ? -13.732 -6.759 16.405 1.00 96.75 99 SER A C 1
ATOM 810 O O . SER A 1 99 ? -14.510 -7.643 16.753 1.00 96.75 99 SER A O 1
ATOM 812 N N . CYS A 1 100 ? -14.174 -5.582 15.946 1.00 95.75 100 CYS A N 1
ATOM 813 C CA . CYS A 1 100 ? -15.597 -5.216 15.944 1.00 95.75 100 CYS A CA 1
ATOM 814 C C . CYS A 1 100 ? -16.265 -5.241 14.561 1.00 95.75 100 CYS A C 1
ATOM 816 O O . CYS A 1 100 ? -17.422 -4.846 14.441 1.00 95.75 100 CYS A O 1
ATOM 818 N N . ALA A 1 101 ? -15.549 -5.664 13.514 1.00 93.75 101 ALA A N 1
ATOM 819 C CA . ALA A 1 101 ? -16.024 -5.712 12.128 1.00 93.75 101 ALA A CA 1
ATOM 820 C C . ALA A 1 101 ? -16.497 -4.363 11.543 1.00 93.75 101 ALA A C 1
ATOM 822 O O . ALA A 1 101 ? -17.134 -4.318 10.489 1.00 93.75 101 ALA A O 1
ATOM 823 N N . LEU A 1 102 ? -16.174 -3.240 12.193 1.00 91.88 102 LEU A N 1
ATOM 824 C CA . LEU A 1 102 ? -16.520 -1.915 11.690 1.00 91.88 102 LEU A CA 1
ATOM 825 C C . LEU A 1 102 ? -15.783 -1.627 10.375 1.00 91.88 102 LEU A C 1
ATOM 827 O O . LEU A 1 102 ? -14.576 -1.844 10.276 1.00 91.88 102 LEU A O 1
ATOM 831 N N . SER A 1 103 ? -16.500 -1.091 9.382 1.00 91.44 103 SER A N 1
ATOM 832 C CA . SER A 1 103 ? -15.887 -0.622 8.137 1.00 91.44 103 SER A CA 1
ATOM 833 C C . SER A 1 103 ? -15.130 0.682 8.383 1.00 91.44 103 SER A C 1
ATOM 835 O O . SER A 1 103 ? -15.692 1.684 8.840 1.00 91.44 103 SER A O 1
ATOM 837 N N . LEU A 1 104 ? -13.841 0.656 8.073 1.00 92.56 104 LEU A N 1
ATOM 838 C CA . LEU A 1 104 ? -12.906 1.749 8.276 1.00 92.56 104 LEU A CA 1
ATOM 839 C C . LEU A 1 104 ? -12.219 2.096 6.956 1.00 92.56 104 LEU A C 1
ATOM 841 O O . LEU A 1 104 ? -12.266 1.351 5.975 1.00 92.56 104 LEU A O 1
ATOM 845 N N . GLU A 1 105 ? -11.596 3.260 6.937 1.00 92.44 105 GLU A N 1
ATOM 846 C CA . GLU A 1 105 ? -10.731 3.697 5.857 1.00 92.44 105 GLU A CA 1
ATOM 847 C C . GLU A 1 105 ? -9.445 4.236 6.465 1.00 92.44 105 GLU A C 1
ATOM 849 O O . GLU A 1 105 ? -9.486 5.072 7.374 1.00 92.44 105 GLU A O 1
ATOM 854 N N . ILE A 1 106 ? -8.322 3.713 5.987 1.00 93.88 106 ILE A N 1
ATOM 855 C CA . ILE A 1 106 ? -6.996 4.225 6.301 1.00 93.88 106 ILE A CA 1
ATOM 856 C C . ILE A 1 106 ? -6.674 5.285 5.258 1.00 93.88 106 ILE A C 1
ATOM 858 O O . ILE A 1 106 ? -6.619 4.980 4.070 1.00 93.88 106 ILE A O 1
ATOM 862 N N . ASP A 1 107 ? -6.494 6.517 5.703 1.00 92.00 107 ASP A N 1
ATOM 863 C CA . ASP A 1 107 ? -6.091 7.657 4.894 1.00 92.00 107 ASP A CA 1
ATOM 864 C C . ASP A 1 107 ? -4.603 7.914 5.147 1.00 92.00 107 ASP A C 1
ATOM 866 O O . ASP A 1 107 ? -4.205 8.255 6.256 1.00 92.00 107 ASP A O 1
ATOM 870 N N . LEU A 1 108 ? -3.778 7.697 4.130 1.00 90.50 108 LEU A N 1
ATOM 871 C CA . LEU A 1 108 ? -2.337 7.948 4.115 1.00 90.50 108 LEU A CA 1
ATOM 872 C C . LEU A 1 108 ? -1.993 9.207 3.306 1.00 90.50 108 LEU A C 1
ATOM 874 O O . LEU A 1 108 ? -0.843 9.417 2.928 1.00 90.50 108 LEU A O 1
ATOM 878 N N . SER A 1 109 ? -2.980 10.051 2.998 1.00 82.81 109 SER A N 1
ATOM 879 C CA . SER A 1 109 ? -2.741 11.300 2.286 1.00 82.81 109 SER A CA 1
ATOM 880 C C . SER A 1 109 ? -1.921 12.295 3.119 1.00 82.81 109 SER A C 1
ATOM 882 O O . SER A 1 109 ? -1.782 12.206 4.341 1.00 82.81 109 SER A O 1
ATOM 884 N N . TYR A 1 110 ? -1.427 13.333 2.443 1.00 62.72 110 TYR A N 1
ATOM 885 C CA . TYR A 1 110 ? -0.629 14.418 3.024 1.00 62.72 110 TYR A CA 1
ATOM 886 C C . TYR A 1 110 ? -1.337 15.215 4.138 1.00 62.72 110 TYR A C 1
ATOM 888 O O . TYR A 1 110 ? -0.698 16.029 4.802 1.00 62.72 110 TYR A O 1
ATOM 896 N N . LYS A 1 111 ? -2.648 15.015 4.347 1.00 66.31 111 LYS A N 1
ATOM 897 C CA . LYS A 1 111 ? -3.409 15.648 5.436 1.00 66.31 111 LYS A CA 1
ATOM 898 C C . LYS A 1 111 ? -3.120 15.021 6.809 1.00 66.31 111 LYS A C 1
ATOM 900 O O . LYS A 1 111 ? -3.512 15.606 7.818 1.00 66.31 111 LYS A O 1
ATOM 905 N N . GLY A 1 112 ? -2.405 13.894 6.843 1.00 75.19 112 GLY A N 1
ATOM 906 C CA . GLY A 1 112 ? -1.951 13.209 8.052 1.00 75.19 112 GLY A CA 1
ATOM 907 C C . GLY A 1 112 ? -2.403 11.746 8.063 1.00 75.19 112 GLY A C 1
ATOM 908 O O . GLY A 1 112 ? -3.608 11.515 7.998 1.00 75.19 112 GLY A O 1
ATOM 909 N N . PRO A 1 113 ? -1.488 10.765 8.183 1.00 87.31 113 PRO A N 1
ATOM 910 C CA . PRO A 1 113 ? -1.845 9.351 8.217 1.00 87.31 113 PRO A CA 1
ATOM 911 C C . PRO A 1 113 ? -2.797 9.006 9.366 1.00 87.31 113 PRO A C 1
ATOM 913 O O . PRO A 1 113 ? -2.496 9.231 10.544 1.00 87.31 113 PRO A O 1
ATOM 916 N N . GLY A 1 114 ? -3.948 8.427 9.044 1.00 91.25 114 GLY A N 1
ATOM 917 C CA . GLY A 1 114 ? -4.989 8.189 10.027 1.00 91.25 114 GLY A CA 1
ATOM 918 C C . GLY A 1 114 ? -6.088 7.236 9.588 1.00 91.25 114 GLY A C 1
ATOM 919 O O . GLY A 1 114 ? -6.151 6.771 8.458 1.00 91.25 114 GLY A O 1
ATOM 920 N N . THR A 1 115 ? -6.976 6.955 10.527 1.00 91.19 115 THR A N 1
ATOM 921 C CA . THR A 1 115 ? -8.097 6.035 10.393 1.00 91.19 115 THR A CA 1
ATOM 922 C C . THR A 1 115 ? -9.386 6.805 10.605 1.00 91.19 115 THR A C 1
ATOM 924 O O . THR A 1 115 ? -9.562 7.500 11.614 1.00 91.19 115 THR A O 1
ATOM 927 N N . ARG A 1 116 ? -10.317 6.656 9.665 1.00 89.56 116 ARG A N 1
ATOM 928 C CA . ARG A 1 116 ? -11.663 7.228 9.735 1.00 89.56 116 ARG A CA 1
ATOM 929 C C . ARG A 1 116 ? -12.720 6.146 9.582 1.00 89.56 116 ARG A C 1
ATOM 931 O O . ARG A 1 116 ? -12.481 5.069 9.036 1.00 89.56 116 ARG A O 1
ATOM 938 N N . ARG A 1 117 ? -13.920 6.432 10.088 1.00 89.12 117 ARG A N 1
ATOM 939 C CA . ARG A 1 117 ? -15.082 5.569 9.851 1.00 89.12 117 ARG A CA 1
ATOM 940 C C . ARG A 1 117 ? -15.442 5.648 8.377 1.00 89.12 117 ARG A C 1
ATOM 942 O O . ARG A 1 117 ? -15.589 6.744 7.837 1.00 89.12 117 ARG A O 1
ATOM 949 N N . ARG A 1 118 ? -15.621 4.497 7.738 1.00 85.19 118 ARG A N 1
ATOM 950 C CA . ARG A 1 118 ? -16.008 4.459 6.334 1.00 85.19 118 ARG A CA 1
ATOM 951 C C . ARG A 1 118 ? -17.521 4.466 6.224 1.00 85.19 118 ARG A C 1
ATOM 953 O O . ARG A 1 118 ? -18.199 3.595 6.764 1.00 85.19 118 ARG A O 1
ATOM 960 N N . ASN A 1 119 ? -18.064 5.442 5.502 1.00 73.00 119 ASN A N 1
ATOM 961 C CA . ASN A 1 119 ? -19.484 5.435 5.181 1.00 73.00 119 ASN A CA 1
ATOM 962 C C . ASN A 1 119 ? -19.742 4.399 4.066 1.00 73.00 119 ASN A C 1
ATOM 964 O O . ASN A 1 119 ? -19.161 4.531 2.987 1.00 73.00 119 ASN A O 1
ATOM 968 N N . PRO A 1 120 ? -20.625 3.402 4.260 1.00 63.28 120 PRO A N 1
ATOM 969 C CA . PRO A 1 120 ? -20.947 2.417 3.222 1.00 63.28 120 PRO A CA 1
ATOM 970 C C . PRO A 1 120 ? -21.462 3.051 1.918 1.00 63.28 120 PRO A C 1
ATOM 972 O O . PRO A 1 120 ? -21.243 2.512 0.835 1.00 63.28 120 PRO A O 1
ATOM 975 N N . ASN A 1 121 ? -22.078 4.234 2.013 1.00 62.97 121 ASN A N 1
ATOM 976 C CA . ASN A 1 121 ? -22.630 4.997 0.893 1.00 62.97 121 ASN A CA 1
ATOM 977 C C . ASN A 1 121 ? -21.648 6.037 0.318 1.00 62.97 121 ASN A C 1
ATOM 979 O O . ASN A 1 121 ? -22.062 6.899 -0.457 1.00 62.97 121 ASN A O 1
ATOM 983 N N . ALA A 1 122 ? -20.358 5.988 0.677 1.00 60.78 122 ALA A N 1
ATOM 984 C CA . ALA A 1 122 ? -19.357 6.978 0.258 1.00 60.78 122 ALA A CA 1
ATOM 985 C C . ALA A 1 122 ? -19.228 7.130 -1.270 1.00 60.78 122 ALA A C 1
ATOM 987 O O . ALA A 1 122 ? -18.922 8.220 -1.739 1.00 60.78 122 ALA A O 1
ATOM 988 N N . ARG A 1 123 ? -19.560 6.093 -2.061 1.00 55.28 123 ARG A N 1
ATOM 989 C CA . ARG A 1 123 ? -19.580 6.174 -3.539 1.00 55.28 123 ARG A CA 1
ATOM 990 C C . ARG A 1 123 ? -20.534 7.244 -4.093 1.00 55.28 123 ARG A C 1
ATOM 992 O O . ARG A 1 123 ? -20.389 7.623 -5.248 1.00 55.28 123 ARG A O 1
ATOM 999 N N . PHE A 1 124 ? -21.495 7.712 -3.294 1.00 52.78 124 PHE A N 1
ATOM 1000 C CA . PHE A 1 124 ? -22.509 8.693 -3.692 1.00 52.78 124 PHE A CA 1
ATOM 1001 C C . PHE A 1 124 ? -22.362 10.051 -2.988 1.00 52.78 124 PHE A C 1
ATOM 1003 O O . PHE A 1 124 ? -23.240 10.902 -3.127 1.00 52.78 124 PHE A O 1
ATOM 1010 N N . GLN A 1 125 ? -21.300 10.269 -2.203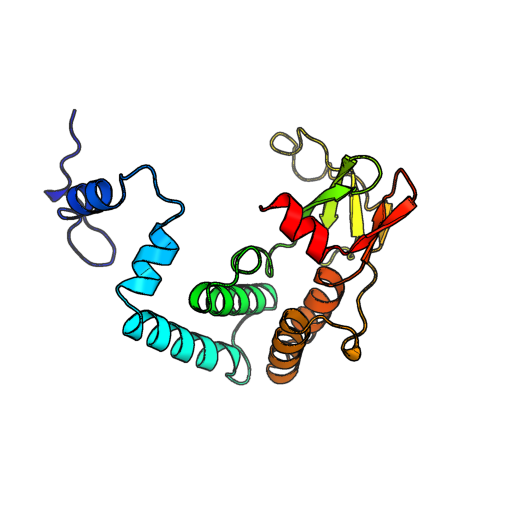 1.00 51.47 125 GLN A N 1
ATOM 1011 C CA . GLN A 1 125 ? -21.118 11.537 -1.496 1.00 51.47 125 GLN A CA 1
ATOM 1012 C C . GLN A 1 125 ? -20.375 12.578 -2.333 1.00 51.47 125 GLN A C 1
ATOM 1014 O O . GLN A 1 125 ? -19.451 12.279 -3.083 1.00 51.47 125 GLN A O 1
ATOM 1019 N N . VAL A 1 126 ? -20.796 13.830 -2.160 1.00 51.88 126 VAL A N 1
ATOM 1020 C CA . VAL A 1 126 ? -20.114 15.020 -2.670 1.00 51.88 126 VAL A CA 1
ATOM 1021 C C . VAL A 1 126 ? -18.759 15.146 -1.965 1.00 51.88 126 VAL A C 1
ATOM 1023 O O . VAL A 1 126 ? -18.696 15.055 -0.737 1.00 51.88 126 VAL A O 1
ATOM 1026 N N . VAL A 1 127 ? -17.695 15.368 -2.742 1.00 54.12 127 VAL A N 1
ATOM 1027 C CA . VAL A 1 127 ? -16.336 15.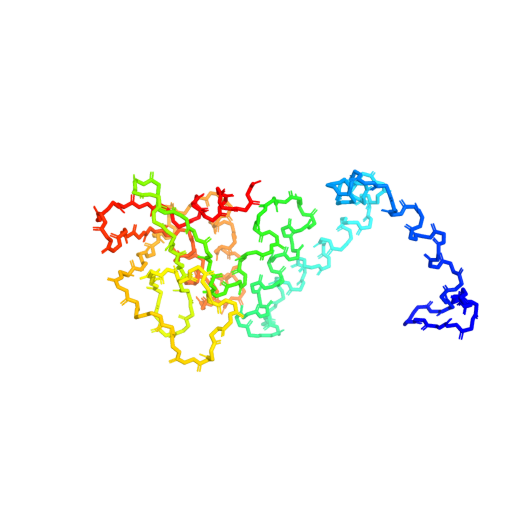678 -2.261 1.00 54.12 127 VAL A CA 1
ATOM 1028 C C . VAL A 1 127 ? -16.402 16.711 -1.123 1.00 54.12 127 VAL A C 1
ATOM 1030 O O . VAL A 1 127 ? -17.059 17.741 -1.265 1.00 54.12 127 VAL A O 1
ATOM 1033 N N . GLY A 1 128 ? -15.742 16.436 0.009 1.00 54.53 128 GLY A N 1
ATOM 1034 C CA . GLY A 1 128 ? -15.698 17.342 1.170 1.00 54.53 128 GLY A CA 1
ATOM 1035 C C . GLY A 1 128 ? -16.582 16.972 2.373 1.00 54.53 128 GLY A C 1
ATOM 1036 O O . GLY A 1 128 ? -16.626 17.736 3.334 1.00 54.53 128 GLY A O 1
ATOM 1037 N N . ARG A 1 129 ? -17.260 15.812 2.365 1.00 58.25 129 ARG A N 1
ATOM 1038 C CA . ARG A 1 129 ? -17.941 15.223 3.545 1.00 58.25 129 ARG A CA 1
ATOM 1039 C C . ARG A 1 129 ? -17.264 13.949 4.070 1.00 58.25 129 ARG A C 1
ATOM 1041 O O . ARG A 1 129 ? -17.925 13.051 4.588 1.00 58.25 129 ARG A O 1
ATOM 1048 N N . GLU A 1 130 ? -15.947 13.857 3.938 1.00 63.84 130 GLU A N 1
ATOM 1049 C CA . GLU A 1 130 ? -15.192 12.768 4.561 1.00 63.84 130 GLU A CA 1
ATOM 1050 C C . GLU A 1 130 ? -15.362 12.815 6.085 1.00 63.84 130 GLU A C 1
ATOM 1052 O O . GLU A 1 130 ? -15.408 13.886 6.697 1.00 63.84 130 GLU A O 1
ATOM 1057 N N . SER A 1 131 ? -15.501 11.639 6.703 1.00 68.00 131 SER A N 1
ATOM 1058 C CA . SER A 1 131 ? -15.506 11.559 8.164 1.00 68.00 131 SER A CA 1
ATOM 1059 C C . SER A 1 131 ? -14.144 12.014 8.688 1.00 68.00 131 SER A C 1
ATOM 1061 O O . SER A 1 131 ? -13.132 11.711 8.053 1.00 68.00 131 SER A O 1
ATOM 1063 N N . PRO A 1 132 ? -14.088 12.724 9.827 1.00 78.31 132 PRO A N 1
ATOM 1064 C CA . PRO A 1 132 ? -12.815 13.165 10.374 1.00 78.31 132 PRO A CA 1
ATOM 1065 C C . PRO A 1 132 ? -11.912 11.961 10.651 1.00 78.31 132 PRO A C 1
ATOM 1067 O O . PRO A 1 132 ? -12.395 10.874 10.976 1.00 78.31 132 PRO A O 1
ATOM 1070 N N . ILE A 1 133 ? -10.602 12.172 10.553 1.00 78.56 133 ILE A N 1
ATOM 1071 C CA . ILE A 1 133 ? -9.614 11.223 11.062 1.00 78.56 133 ILE A CA 1
ATOM 1072 C C . ILE A 1 133 ? -9.788 11.144 12.579 1.00 78.56 133 ILE A C 1
ATOM 1074 O O . ILE A 1 133 ? -9.763 12.163 13.268 1.00 78.56 133 ILE A O 1
ATOM 1078 N N . VAL A 1 134 ? -10.001 9.932 13.091 1.00 82.06 134 VAL A N 1
ATOM 1079 C CA . VAL A 1 134 ? -10.337 9.695 14.505 1.00 82.06 134 VAL A CA 1
ATOM 1080 C C . VAL A 1 134 ? -9.201 8.990 15.246 1.00 82.06 134 VAL A C 1
ATOM 1082 O O . VAL A 1 134 ? -9.106 9.071 16.468 1.00 82.06 134 VAL A O 1
ATOM 1085 N N . SER A 1 135 ? -8.309 8.303 14.536 1.00 88.00 135 SER A N 1
ATOM 1086 C CA . SER A 1 135 ? -7.144 7.643 15.134 1.00 88.00 135 SER A CA 1
ATOM 1087 C C . SER A 1 135 ? -5.938 7.778 14.216 1.00 88.00 135 SER A C 1
ATOM 1089 O O . SER A 1 135 ? -6.088 7.683 13.005 1.00 88.00 135 SER A O 1
ATOM 1091 N N . ALA A 1 136 ? -4.752 8.026 14.768 1.00 92.19 136 ALA A N 1
ATOM 1092 C CA . ALA A 1 136 ? -3.535 8.143 13.970 1.00 92.19 136 ALA A CA 1
ATOM 1093 C C . ALA A 1 136 ? -3.057 6.767 13.482 1.00 92.19 136 ALA A C 1
ATOM 1095 O O . ALA A 1 136 ? -3.248 5.747 14.156 1.00 92.19 136 ALA A O 1
ATOM 1096 N N . VAL A 1 137 ? -2.402 6.745 12.325 1.00 95.38 137 VAL A N 1
ATOM 1097 C CA . VAL A 1 137 ? -1.583 5.603 11.908 1.00 95.38 137 VAL A CA 1
ATOM 1098 C C . VAL A 1 137 ? -0.183 5.819 12.464 1.00 95.38 137 VAL A C 1
ATOM 1100 O O . VAL A 1 137 ? 0.429 6.861 12.241 1.00 95.38 137 VAL A O 1
ATOM 1103 N N . ARG A 1 138 ? 0.314 4.842 13.217 1.00 95.56 138 ARG A N 1
ATOM 1104 C CA . ARG A 1 138 ? 1.671 4.840 13.753 1.00 95.56 138 ARG A CA 1
ATOM 1105 C C . ARG A 1 138 ? 2.596 4.182 12.731 1.00 95.56 138 ARG A C 1
ATOM 1107 O O . ARG A 1 138 ? 2.302 3.049 12.331 1.00 95.56 138 ARG A O 1
ATOM 1114 N N . PRO A 1 139 ? 3.681 4.851 12.315 1.00 96.75 139 PRO A N 1
ATOM 1115 C CA . PRO A 1 139 ? 4.657 4.237 11.434 1.00 96.75 139 PRO A CA 1
ATOM 1116 C C . PRO A 1 139 ? 5.361 3.079 12.145 1.00 96.75 139 PRO A C 1
ATOM 1118 O O . PRO A 1 139 ? 5.556 3.109 13.361 1.00 96.75 139 PRO A O 1
ATOM 1121 N N . THR A 1 140 ? 5.753 2.074 11.374 1.00 97.62 140 THR A N 1
ATOM 1122 C CA . THR A 1 140 ? 6.686 1.037 11.821 1.00 97.62 140 THR A CA 1
ATOM 1123 C C . THR A 1 140 ? 8.113 1.548 11.655 1.00 97.62 140 THR A C 1
ATOM 1125 O O . THR A 1 140 ? 8.446 2.142 10.626 1.00 97.62 140 THR A O 1
ATOM 1128 N N . GLU A 1 141 ? 8.963 1.320 12.654 1.00 96.06 141 GLU A N 1
ATOM 1129 C CA . GLU A 1 141 ? 10.382 1.658 12.559 1.00 96.06 141 GLU A CA 1
ATOM 1130 C C . GLU A 1 141 ? 11.031 0.898 11.389 1.00 96.06 141 GLU A C 1
ATOM 1132 O O . GLU A 1 141 ? 10.749 -0.289 11.211 1.00 96.06 141 GLU A O 1
ATOM 1137 N N . PRO A 1 142 ? 11.922 1.517 10.590 1.00 95.38 142 PRO A N 1
ATOM 1138 C CA . PRO A 1 142 ? 12.494 0.867 9.407 1.00 95.38 142 PRO A CA 1
ATOM 1139 C C . PRO A 1 142 ? 13.154 -0.497 9.667 1.00 95.38 142 PRO A C 1
ATOM 1141 O O . PRO A 1 142 ? 13.156 -1.353 8.784 1.00 95.38 142 PRO A O 1
ATOM 1144 N N . VAL A 1 143 ? 13.700 -0.704 10.871 1.00 94.31 143 VAL A N 1
ATOM 1145 C CA . VAL A 1 143 ? 14.332 -1.964 11.303 1.00 94.31 143 VAL A CA 1
ATOM 1146 C C . VAL A 1 143 ? 13.325 -3.089 11.565 1.00 94.31 143 VAL A C 1
ATOM 1148 O O . VAL A 1 143 ? 13.666 -4.259 11.413 1.00 94.31 143 VAL A O 1
ATOM 1151 N N . ASP A 1 144 ? 12.086 -2.733 11.900 1.00 96.62 144 ASP A N 1
ATOM 1152 C CA . ASP A 1 144 ? 11.007 -3.662 12.238 1.00 96.62 144 ASP A CA 1
ATOM 1153 C C . ASP A 1 144 ? 10.063 -3.910 11.047 1.00 96.62 144 ASP A C 1
ATOM 1155 O O . ASP A 1 144 ? 9.055 -4.611 11.169 1.00 96.62 144 ASP A O 1
ATOM 1159 N N . LEU A 1 145 ? 10.370 -3.340 9.874 1.00 96.50 145 LEU A N 1
ATOM 1160 C CA . LEU A 1 145 ? 9.571 -3.530 8.669 1.00 96.50 145 LEU A CA 1
ATOM 1161 C C . LEU A 1 145 ? 9.587 -4.999 8.209 1.00 96.50 145 LEU A C 1
ATOM 1163 O O . LEU A 1 145 ? 10.654 -5.615 8.126 1.00 96.50 145 LEU A O 1
ATOM 1167 N N . PRO A 1 146 ? 8.433 -5.549 7.786 1.00 94.25 146 PRO A N 1
ATOM 1168 C CA . PRO A 1 146 ? 8.384 -6.854 7.135 1.00 94.25 146 PRO A CA 1
ATOM 1169 C C . PRO A 1 146 ? 9.302 -6.919 5.899 1.00 94.25 146 PRO A C 1
ATOM 1171 O O . PRO A 1 146 ? 9.509 -5.891 5.250 1.00 94.25 146 PRO A O 1
ATOM 1174 N N . PRO A 1 147 ? 9.789 -8.106 5.480 1.00 94.88 147 PRO A N 1
ATOM 1175 C CA . PRO A 1 147 ? 10.801 -8.228 4.423 1.00 94.88 147 PRO A CA 1
ATOM 1176 C C . PRO A 1 147 ? 10.472 -7.495 3.113 1.00 94.88 147 PRO A C 1
ATOM 1178 O O . PRO A 1 147 ? 11.336 -6.842 2.529 1.00 94.88 147 PRO A O 1
ATOM 1181 N N . LEU A 1 148 ? 9.213 -7.560 2.660 1.00 94.19 148 LEU A N 1
ATOM 1182 C CA . LEU A 1 148 ? 8.768 -6.836 1.466 1.00 94.19 148 LEU A CA 1
ATOM 1183 C C . LEU A 1 148 ? 8.869 -5.317 1.662 1.00 94.19 148 LEU A C 1
ATOM 1185 O O . LEU A 1 148 ? 9.421 -4.624 0.811 1.00 94.19 148 LEU A O 1
ATOM 1189 N N . ALA A 1 149 ? 8.353 -4.812 2.781 1.00 95.38 149 ALA A N 1
ATOM 1190 C CA . ALA A 1 149 ? 8.340 -3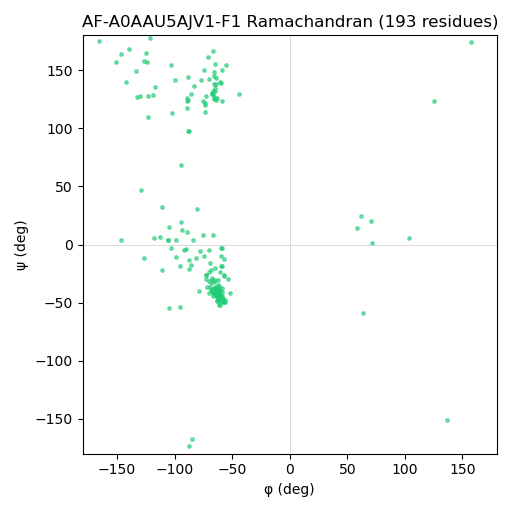.390 3.098 1.00 95.38 149 ALA A CA 1
ATOM 1191 C C . ALA A 1 149 ? 9.753 -2.840 3.314 1.00 95.38 149 ALA A C 1
ATOM 1193 O O . ALA A 1 149 ? 10.068 -1.770 2.805 1.00 95.38 149 ALA A O 1
ATOM 1194 N N . SER A 1 150 ? 10.615 -3.601 3.992 1.00 97.25 150 SER A N 1
ATOM 1195 C CA . SER A 1 150 ? 12.027 -3.275 4.196 1.00 97.25 150 SER A CA 1
ATOM 1196 C C . SER A 1 150 ? 12.749 -3.104 2.853 1.00 97.25 150 SER A C 1
ATOM 1198 O O . SER A 1 150 ? 13.338 -2.053 2.597 1.00 97.25 150 SER A O 1
ATOM 1200 N N . ARG A 1 151 ? 12.583 -4.059 1.922 1.00 95.69 151 ARG A N 1
ATOM 1201 C CA . ARG A 1 151 ? 13.146 -3.969 0.563 1.00 95.69 151 ARG A CA 1
ATOM 1202 C C . ARG A 1 151 ? 12.667 -2.721 -0.188 1.00 95.69 151 ARG A C 1
ATOM 1204 O O . ARG A 1 151 ? 13.477 -2.024 -0.793 1.00 95.69 151 ARG A O 1
ATOM 1211 N N . LEU A 1 152 ? 11.363 -2.438 -0.167 1.00 96.12 152 LEU A N 1
ATOM 1212 C CA . LEU A 1 152 ? 10.791 -1.266 -0.846 1.00 96.12 152 LEU A CA 1
ATOM 1213 C C . LEU A 1 152 ? 11.276 0.047 -0.216 1.00 96.12 152 LEU A C 1
ATOM 1215 O O . LEU A 1 152 ? 11.616 0.987 -0.933 1.00 96.12 152 LEU A O 1
ATOM 1219 N N . HIS A 1 153 ? 11.356 0.095 1.113 1.00 96.88 153 HIS A N 1
ATOM 1220 C CA . HIS A 1 153 ? 11.855 1.241 1.862 1.00 96.88 153 HIS A CA 1
ATOM 1221 C C . HIS A 1 153 ? 13.324 1.529 1.525 1.00 96.88 153 HIS A C 1
ATOM 1223 O O . HIS A 1 153 ? 13.679 2.672 1.252 1.00 96.88 153 HIS A O 1
ATOM 1229 N N . GLU A 1 154 ? 14.185 0.510 1.465 1.00 95.31 154 GLU A N 1
ATOM 1230 C CA . GLU A 1 154 ? 15.582 0.677 1.044 1.00 95.31 154 GLU A CA 1
ATOM 1231 C C . GLU A 1 154 ? 15.715 1.212 -0.383 1.00 95.31 154 GLU A C 1
ATOM 1233 O O . GLU A 1 154 ? 16.577 2.052 -0.650 1.00 95.31 154 GLU A O 1
ATOM 1238 N N . VAL A 1 155 ? 14.877 0.734 -1.307 1.00 94.00 155 VAL A N 1
ATOM 1239 C CA . VAL A 1 155 ? 14.840 1.242 -2.684 1.00 94.00 155 VAL A CA 1
ATOM 1240 C C . VAL A 1 155 ? 14.437 2.716 -2.693 1.00 94.00 155 VAL A C 1
ATOM 1242 O O . VAL A 1 155 ? 15.130 3.516 -3.319 1.00 94.00 155 VAL A O 1
ATOM 1245 N N . ALA A 1 156 ? 13.401 3.096 -1.940 1.00 94.12 156 ALA A N 1
ATOM 1246 C CA . ALA A 1 156 ? 12.974 4.488 -1.798 1.00 94.12 156 ALA A CA 1
ATOM 1247 C C . ALA A 1 156 ? 14.083 5.385 -1.223 1.00 94.12 156 ALA A C 1
ATOM 1249 O O . ALA A 1 156 ? 14.394 6.428 -1.795 1.00 94.12 156 ALA A O 1
ATOM 1250 N N . VAL A 1 157 ? 14.746 4.953 -0.145 1.00 94.12 157 VAL A N 1
ATOM 1251 C CA . VAL A 1 157 ? 15.876 5.681 0.459 1.00 94.12 157 VAL A CA 1
ATOM 1252 C C . VAL A 1 157 ? 17.033 5.819 -0.531 1.00 94.12 157 VAL A C 1
ATOM 1254 O O . VAL A 1 157 ? 17.605 6.898 -0.677 1.00 94.12 157 VAL A O 1
ATOM 1257 N N . ARG A 1 158 ? 17.375 4.747 -1.255 1.00 91.12 158 ARG A N 1
ATOM 1258 C CA . ARG A 1 158 ? 18.456 4.762 -2.250 1.00 91.12 158 ARG A CA 1
ATOM 1259 C C . ARG A 1 158 ? 18.127 5.643 -3.454 1.00 91.12 158 ARG A C 1
ATOM 1261 O O . ARG A 1 158 ? 19.062 6.157 -4.061 1.00 91.12 158 ARG A O 1
ATOM 1268 N N . ALA A 1 159 ? 16.855 5.800 -3.800 1.00 90.25 159 ALA A N 1
ATOM 1269 C CA . ALA A 1 159 ? 16.388 6.698 -4.851 1.00 90.25 159 ALA A CA 1
ATOM 1270 C C . ALA A 1 159 ? 16.196 8.150 -4.365 1.00 90.25 159 ALA A C 1
ATOM 1272 O O . ALA A 1 159 ? 15.733 8.985 -5.135 1.00 90.25 159 ALA A O 1
ATOM 1273 N N . GLU A 1 160 ? 16.547 8.453 -3.106 1.00 91.50 160 GLU A N 1
ATOM 1274 C CA . GLU A 1 160 ? 16.375 9.771 -2.469 1.00 91.50 160 GLU A CA 1
ATOM 1275 C C . GLU A 1 160 ? 14.897 10.209 -2.375 1.00 91.50 160 GLU A C 1
ATOM 1277 O O . GLU A 1 160 ? 14.571 11.386 -2.232 1.00 91.50 160 GLU A O 1
ATOM 1282 N N . GLN A 1 161 ? 13.984 9.233 -2.379 1.00 92.94 161 GLN A N 1
ATOM 1283 C CA . GLN A 1 161 ? 12.536 9.416 -2.291 1.00 92.94 161 GLN A CA 1
ATOM 1284 C C . GLN A 1 161 ? 12.057 9.300 -0.839 1.00 92.94 161 GLN A C 1
ATOM 1286 O O . GLN A 1 161 ? 11.355 8.362 -0.452 1.00 92.94 161 GLN A O 1
ATOM 1291 N N . SER A 1 162 ? 12.439 10.274 -0.009 1.00 92.88 162 SER A N 1
ATOM 1292 C CA . SER A 1 162 ? 12.150 10.274 1.436 1.00 92.88 162 SER A CA 1
ATOM 1293 C C . SER A 1 162 ? 10.654 10.219 1.761 1.00 92.88 162 SER A C 1
ATOM 1295 O O . SER A 1 162 ? 10.254 9.539 2.702 1.00 92.88 162 SER A O 1
ATOM 1297 N N . ALA A 1 163 ? 9.810 10.899 0.981 1.00 92.94 163 ALA A N 1
ATOM 1298 C CA . ALA A 1 163 ? 8.364 10.875 1.189 1.00 92.94 163 ALA A CA 1
ATOM 1299 C C . ALA A 1 163 ? 7.760 9.490 0.899 1.00 92.94 163 ALA A C 1
ATOM 1301 O O . ALA A 1 163 ? 6.915 9.028 1.662 1.00 92.94 163 ALA A O 1
ATOM 1302 N N . ALA A 1 164 ? 8.249 8.783 -0.128 1.00 94.12 164 ALA A N 1
ATOM 1303 C CA . ALA A 1 164 ? 7.846 7.403 -0.397 1.00 94.12 164 ALA A CA 1
ATOM 1304 C C . ALA A 1 164 ? 8.311 6.454 0.718 1.00 94.12 164 ALA A C 1
ATOM 1306 O O . ALA A 1 164 ? 7.549 5.594 1.154 1.00 94.12 164 ALA A O 1
ATOM 1307 N N . ALA A 1 165 ? 9.535 6.637 1.228 1.00 95.44 165 ALA A N 1
ATOM 1308 C CA . ALA A 1 165 ? 10.043 5.862 2.358 1.00 95.44 165 ALA A CA 1
ATOM 1309 C C . ALA A 1 165 ? 9.154 6.034 3.607 1.00 95.44 165 ALA A C 1
ATOM 1311 O O . ALA A 1 165 ? 8.750 5.046 4.217 1.00 95.44 165 ALA A O 1
ATOM 1312 N N . VAL A 1 166 ? 8.764 7.271 3.935 1.00 94.94 166 VAL A N 1
ATOM 1313 C CA . VAL A 1 166 ? 7.837 7.567 5.043 1.00 94.94 166 VAL A CA 1
ATOM 1314 C C . VAL A 1 166 ? 6.433 7.015 4.784 1.00 94.94 166 VAL A C 1
ATOM 1316 O O . VAL A 1 166 ? 5.789 6.515 5.703 1.00 94.94 166 VAL A O 1
ATOM 1319 N N . HIS A 1 167 ? 5.933 7.074 3.551 1.00 95.06 167 HIS A N 1
ATOM 1320 C CA . HIS A 1 167 ? 4.637 6.479 3.207 1.00 95.06 167 HIS A CA 1
ATOM 1321 C C . HIS A 1 167 ? 4.618 4.974 3.495 1.00 95.06 167 HIS A C 1
ATOM 1323 O O . HIS A 1 167 ? 3.692 4.468 4.129 1.00 95.06 167 HIS A O 1
ATOM 1329 N N . LEU A 1 168 ? 5.684 4.264 3.110 1.00 96.00 168 LEU A N 1
ATOM 1330 C CA . LEU A 1 168 ? 5.816 2.827 3.345 1.00 96.00 168 LEU A CA 1
ATOM 1331 C C . LEU A 1 168 ? 5.822 2.479 4.843 1.00 96.00 168 LEU A C 1
ATOM 1333 O O . LEU A 1 168 ? 5.192 1.495 5.226 1.00 96.00 168 LEU A O 1
ATOM 1337 N N . THR A 1 169 ? 6.448 3.280 5.712 1.00 97.00 169 THR A N 1
ATOM 1338 C CA . THR A 1 169 ? 6.427 2.993 7.160 1.00 97.00 169 THR A CA 1
ATOM 1339 C C . THR A 1 169 ? 5.031 3.103 7.766 1.00 97.00 169 THR A C 1
ATOM 1341 O O . THR A 1 169 ? 4.708 2.343 8.676 1.00 97.00 169 THR A O 1
ATOM 1344 N N . HIS A 1 170 ? 4.175 3.990 7.250 1.00 96.44 170 HIS A N 1
ATOM 1345 C CA . HIS A 1 170 ? 2.781 4.100 7.690 1.00 96.44 170 HIS A CA 1
ATOM 1346 C C . HIS A 1 170 ? 1.892 3.010 7.087 1.00 96.44 170 HIS A C 1
ATOM 1348 O O . HIS A 1 170 ? 1.058 2.442 7.792 1.00 96.44 170 HIS A O 1
ATOM 1354 N N . LEU A 1 171 ? 2.085 2.672 5.809 1.00 96.19 171 LEU A N 1
ATOM 1355 C CA . LEU A 1 171 ? 1.320 1.615 5.143 1.00 96.19 171 LEU A CA 1
ATOM 1356 C C . LEU A 1 171 ? 1.550 0.240 5.787 1.00 96.19 171 LEU A C 1
ATOM 1358 O O . LEU A 1 171 ? 0.615 -0.540 5.960 1.00 96.19 171 LEU A O 1
ATOM 1362 N N . PHE A 1 172 ? 2.790 -0.031 6.194 1.00 97.00 172 PHE A N 1
ATOM 1363 C CA . PHE A 1 172 ? 3.172 -1.217 6.965 1.00 97.00 172 PHE A CA 1
ATOM 1364 C C . PHE A 1 172 ? 3.182 -0.954 8.480 1.00 97.00 172 PHE A C 1
ATOM 1366 O O . PHE A 1 172 ? 3.803 -1.691 9.246 1.00 97.00 172 PHE A O 1
ATOM 1373 N N . GLY A 1 173 ? 2.493 0.110 8.894 1.00 96.88 173 GLY A N 1
ATOM 1374 C CA . GLY A 1 173 ? 2.306 0.555 10.265 1.00 96.88 173 GLY A CA 1
ATOM 1375 C C . GLY A 1 173 ? 1.153 -0.135 10.988 1.00 96.88 173 GLY A C 1
ATOM 1376 O O . GLY A 1 173 ? 0.550 -1.108 10.521 1.00 96.88 173 GLY A O 1
ATOM 1377 N N . SER A 1 174 ? 0.797 0.433 12.139 1.00 97.19 174 SER A N 1
ATOM 1378 C CA . SER A 1 174 ? -0.354 0.003 12.939 1.00 97.19 174 SER A CA 1
ATOM 1379 C C . SER A 1 174 ? -1.285 1.164 13.261 1.00 97.19 174 SER A C 1
ATOM 1381 O O . SER A 1 174 ? -0.890 2.328 13.277 1.00 97.19 174 SER A O 1
ATOM 1383 N N . THR A 1 175 ? -2.540 0.860 13.561 1.00 96.88 175 THR A N 1
ATOM 1384 C CA . THR A 1 175 ? -3.512 1.853 14.027 1.00 96.88 175 THR A CA 1
ATOM 1385 C C . THR A 1 175 ? -4.486 1.227 15.018 1.00 96.88 175 THR A C 1
ATOM 1387 O O . THR A 1 175 ? -4.590 0.004 15.104 1.00 96.88 175 THR A O 1
ATOM 1390 N N . ALA A 1 176 ? -5.194 2.075 15.762 1.00 96.19 176 ALA A N 1
ATOM 1391 C CA . ALA A 1 176 ? -6.264 1.666 16.659 1.00 96.19 176 ALA A CA 1
ATOM 1392 C C . ALA A 1 176 ? -7.624 1.881 15.989 1.00 96.19 176 ALA A C 1
ATOM 1394 O O . ALA A 1 176 ? -7.856 2.889 15.316 1.00 96.19 176 ALA A O 1
ATOM 1395 N N . CYS A 1 177 ? -8.556 0.957 16.210 1.00 95.00 177 CYS A N 1
ATOM 1396 C CA . CYS A 1 177 ? -9.942 1.153 15.818 1.00 95.00 177 CYS A CA 1
ATOM 1397 C C . CYS A 1 177 ? -10.559 2.300 16.637 1.00 95.00 177 CYS A C 1
ATOM 1399 O O . CYS A 1 177 ? -10.594 2.205 17.865 1.00 95.00 177 CYS A O 1
ATOM 1401 N N . PRO A 1 178 ? -11.140 3.332 16.003 1.00 91.12 178 PRO A N 1
ATOM 1402 C CA . PRO A 1 178 ? -11.729 4.464 16.721 1.00 91.12 178 PRO A CA 1
ATOM 1403 C C . PRO A 1 178 ? -13.021 4.130 17.481 1.00 91.12 178 PRO A C 1
ATOM 1405 O O . PRO A 1 178 ? -13.594 5.001 18.130 1.00 91.12 178 PRO A O 1
ATOM 1408 N N . ASP A 1 179 ? -13.534 2.907 17.342 1.00 91.75 179 ASP A N 1
ATOM 1409 C CA . ASP A 1 179 ? -14.771 2.462 17.984 1.00 91.75 179 ASP A CA 1
ATOM 1410 C C . ASP A 1 179 ? -14.499 1.535 19.170 1.00 91.75 179 ASP A C 1
ATOM 1412 O O . ASP A 1 179 ? -14.922 1.819 20.285 1.00 91.75 179 ASP A O 1
ATOM 1416 N N . CYS A 1 180 ? -13.744 0.458 18.946 1.00 94.88 180 CYS A N 1
ATOM 1417 C CA . CYS A 1 180 ? -13.459 -0.538 19.979 1.00 94.88 180 CYS A CA 1
ATOM 1418 C C . CYS A 1 180 ? -12.049 -0.428 20.581 1.00 94.88 180 CYS A C 1
ATOM 1420 O O . CYS A 1 180 ? -11.707 -1.212 21.460 1.00 94.88 180 CYS A O 1
ATOM 1422 N N . GLY A 1 181 ? -11.207 0.487 20.088 1.00 94.56 181 GLY A N 1
ATOM 1423 C CA . GLY A 1 181 ? -9.841 0.706 20.576 1.00 94.56 181 GLY A CA 1
ATOM 1424 C C . GLY A 1 181 ? -8.835 -0.397 20.234 1.00 94.56 181 GLY A C 1
ATOM 1425 O O . GLY A 1 181 ? -7.681 -0.296 20.631 1.00 94.56 181 GLY A O 1
ATOM 1426 N N . ALA A 1 182 ? -9.241 -1.448 19.514 1.00 96.69 182 ALA A N 1
ATOM 1427 C CA . ALA A 1 182 ? -8.355 -2.557 19.173 1.00 96.69 182 ALA A CA 1
ATOM 1428 C C . ALA A 1 182 ? -7.257 -2.107 18.200 1.00 96.69 182 ALA A C 1
ATOM 1430 O O . ALA A 1 182 ? -7.568 -1.531 17.155 1.00 96.69 182 ALA A O 1
ATOM 1431 N N . ASP A 1 183 ? -6.004 -2.411 18.529 1.00 97.12 183 ASP A N 1
ATOM 1432 C CA . ASP A 1 183 ? -4.863 -2.199 17.643 1.00 97.12 183 ASP A CA 1
ATOM 1433 C C . ASP A 1 183 ? -4.798 -3.280 16.557 1.00 97.12 183 ASP A C 1
ATOM 1435 O O . ASP A 1 183 ? -5.066 -4.457 16.809 1.00 97.12 183 ASP A O 1
ATOM 1439 N N . PHE A 1 184 ? -4.425 -2.883 15.341 1.00 97.25 184 PHE A N 1
ATOM 1440 C CA . PHE A 1 184 ? -4.207 -3.799 14.225 1.00 97.25 184 PHE A CA 1
ATOM 1441 C C . PHE A 1 184 ? -3.166 -3.266 13.229 1.00 97.25 184 PHE A C 1
ATOM 1443 O O . PHE A 1 184 ? -2.920 -2.060 13.137 1.00 97.25 184 PHE A O 1
ATOM 1450 N N . SER A 1 185 ? -2.559 -4.186 12.475 1.00 97.12 185 SER A N 1
ATOM 1451 C CA . SER A 1 185 ? -1.663 -3.887 11.350 1.00 97.12 185 SER A CA 1
ATOM 1452 C C . SER A 1 185 ? -2.468 -3.368 10.163 1.00 97.12 185 SER A C 1
ATOM 1454 O O . SER A 1 185 ? -3.427 -4.013 9.730 1.00 97.12 185 SER A O 1
ATOM 1456 N N . VAL A 1 186 ? -2.071 -2.213 9.623 1.00 96.56 186 VAL A N 1
ATOM 1457 C CA . VAL A 1 186 ? -2.697 -1.640 8.423 1.00 96.56 186 VAL A CA 1
ATOM 1458 C C . VAL A 1 186 ? -2.535 -2.613 7.259 1.00 96.56 186 VAL A C 1
ATOM 1460 O O . VAL A 1 186 ? -3.523 -3.009 6.641 1.00 96.56 186 VAL A O 1
ATOM 1463 N N . SER A 1 187 ? -1.300 -3.054 7.013 1.00 96.06 187 SER A N 1
ATOM 1464 C CA . SER A 1 187 ? -0.968 -3.926 5.887 1.00 96.06 187 SER A CA 1
ATOM 1465 C C . SER A 1 187 ? -1.725 -5.257 5.893 1.00 96.06 187 SER A C 1
ATOM 1467 O O . SER A 1 187 ? -2.244 -5.660 4.852 1.00 96.06 187 SER A O 1
ATOM 1469 N N . ASP A 1 188 ? -1.890 -5.887 7.059 1.00 95.81 188 ASP A N 1
ATOM 1470 C CA . ASP A 1 188 ? -2.618 -7.156 7.165 1.00 95.81 188 ASP A CA 1
ATOM 1471 C C . ASP A 1 188 ? -4.101 -6.974 6.836 1.00 95.81 188 ASP A C 1
ATOM 1473 O O . ASP A 1 188 ? -4.686 -7.782 6.116 1.00 95.81 188 ASP A O 1
ATOM 1477 N N . GLN A 1 189 ? -4.720 -5.887 7.311 1.00 95.62 189 GLN A N 1
ATOM 1478 C CA . GLN A 1 189 ? -6.132 -5.632 7.026 1.00 95.62 189 GLN A CA 1
ATOM 1479 C C . GLN A 1 189 ? -6.375 -5.199 5.577 1.00 95.62 189 GLN A C 1
ATOM 1481 O O . GLN A 1 189 ? -7.428 -5.511 5.023 1.00 95.62 189 GLN A O 1
ATOM 1486 N N . VAL A 1 190 ? -5.408 -4.536 4.932 1.00 94.62 190 VAL A N 1
ATOM 1487 C CA . VAL A 1 190 ? -5.464 -4.276 3.484 1.00 94.62 190 VAL A CA 1
ATOM 1488 C C . VAL A 1 190 ? -5.428 -5.586 2.702 1.00 94.62 190 VAL A C 1
ATOM 1490 O O . VAL A 1 190 ? -6.212 -5.751 1.770 1.00 94.62 190 VAL A O 1
ATOM 1493 N N . VAL A 1 191 ? -4.563 -6.529 3.089 1.00 93.12 191 VAL A N 1
ATOM 1494 C CA . VAL A 1 191 ? -4.495 -7.852 2.451 1.00 93.12 191 VAL A CA 1
ATOM 1495 C C . VAL A 1 191 ? -5.812 -8.607 2.616 1.00 93.12 191 VAL A C 1
ATOM 1497 O O . VAL A 1 191 ? -6.369 -9.042 1.613 1.00 93.12 191 VAL A O 1
ATOM 1500 N N . VAL A 1 192 ? -6.345 -8.684 3.840 1.00 92.12 192 VAL A N 1
ATOM 1501 C CA . VAL A 1 192 ? -7.617 -9.369 4.143 1.00 92.12 192 VAL A CA 1
ATOM 1502 C C . VAL A 1 192 ? -8.810 -8.744 3.415 1.00 92.12 192 VAL A C 1
ATOM 1504 O O . VAL A 1 192 ? -9.734 -9.446 3.023 1.00 92.12 192 VAL A O 1
ATOM 1507 N N . PHE A 1 193 ? -8.831 -7.424 3.232 1.00 88.56 193 PHE A N 1
ATOM 1508 C CA . PHE A 1 193 ? -9.925 -6.766 2.516 1.00 88.56 193 PHE A CA 1
ATOM 1509 C C . PHE A 1 193 ? -9.891 -7.009 0.994 1.00 88.56 193 PHE A C 1
ATOM 1511 O O . PHE A 1 193 ? -10.923 -6.905 0.332 1.00 88.56 193 PHE A O 1
ATOM 1518 N N . GLN A 1 194 ? -8.709 -7.265 0.421 1.00 81.31 194 GLN A N 1
ATOM 1519 C CA . GLN A 1 194 ? -8.494 -7.394 -1.030 1.00 81.31 194 GLN A CA 1
ATOM 1520 C C . GLN A 1 194 ? -8.440 -8.852 -1.515 1.00 81.31 194 GLN A C 1
ATOM 1522 O O . GLN A 1 194 ? -8.411 -9.075 -2.729 1.00 81.31 194 GLN A O 1
ATOM 1527 N N . SER A 1 195 ? -8.376 -9.807 -0.583 1.00 72.62 195 SER A N 1
ATOM 1528 C CA . SER A 1 195 ? -8.490 -11.255 -0.799 1.00 72.62 195 SER A CA 1
ATOM 1529 C C . SER A 1 195 ? -9.942 -11.691 -0.932 1.00 72.62 195 SER A C 1
ATOM 1531 O O . SER A 1 195 ? -10.235 -12.428 -1.896 1.00 72.62 195 SER A O 1
#

Radius of gyration: 20.18 Å; Cα contacts (8 Å, |Δi|>4): 278; chains: 1; bounding box: 45×36×60 Å

Sequence (195 aa):
MTLDWSRLKHAYGSAADLPQRFDQIGDPELADVAWYVQAHYPAAINELHQLTQNVVMTRPFEGDTDDFLCWLEHLLAFEGVPVWRRNLHRKEHPVVCPSCALSLEIDLSYKGPGTRRRNPNARFQVVGRESPIVSAVRPTEPVDLPPLASRLHEVAVRAEQSAAAVHLTHLFGSTACPDCGADFSVSDQVVVFQS